Protein AF-0000000066530234 (afdb_homodimer)

Solvent-accessible surface area (backbone atoms only — not comparable to full-atom values): 18491 Å² total; per-residue (Å²): 110,78,57,59,66,41,40,64,41,76,26,71,65,54,16,73,70,32,59,62,36,21,45,61,52,32,21,22,31,35,42,22,27,81,58,86,88,75,54,76,63,53,63,48,36,53,39,49,12,53,40,17,66,69,70,31,30,34,36,37,24,21,60,91,72,74,77,55,69,66,59,41,48,74,53,50,32,37,66,92,25,53,34,60,37,42,32,57,61,71,37,21,48,51,51,42,30,49,48,23,40,61,56,71,29,50,30,36,39,32,44,46,81,79,68,50,67,67,57,45,42,49,39,29,52,17,4,45,71,12,56,6,36,29,36,40,42,38,56,41,81,54,70,82,50,86,70,78,46,43,28,32,34,35,49,42,74,87,69,46,28,38,34,35,70,40,35,58,68,39,84,43,59,85,43,75,38,58,39,80,49,57,103,110,78,57,60,66,42,40,63,41,76,27,71,65,56,16,72,70,31,55,63,35,22,43,60,52,33,21,22,32,35,42,22,27,82,59,87,88,76,53,75,63,52,63,46,35,51,39,48,12,54,40,17,67,69,70,31,31,33,38,38,26,20,60,92,74,74,77,54,70,67,61,39,48,76,52,50,32,37,66,92,25,53,34,60,38,42,31,56,52,70,40,20,45,51,50,43,30,49,48,24,40,63,55,70,29,51,29,36,37,31,45,48,59,86,67,49,68,66,56,45,42,49,40,30,52,17,5,44,70,12,56,5,36,29,35,39,43,40,54,42,81,53,69,82,50,87,69,76,46,42,27,32,35,37,50,40,73,88,70,46,26,39,33,34,69,40,35,58,69,38,83,43,60,85,43,75,38,56,39,80,51,56,105

pLDDT: mean 92.56, std 9.5, range [39.5, 98.94]

Radius of gyration: 22.97 Å; Cα contacts (8 Å, |Δi|>4): 844; chains: 2; bounding box: 40×71×46 Å

Nearest PDB structures (foldseek):
  2zr0-assembly1_A  TM=8.053E-01  e=6.587E-13  Mycolicibacterium smegmatis MC2 155
  2zre-assembly1_A  TM=8.170E-01  e=1.409E-12  Mycolicibacterium smegmatis MC2 155
  2zrf-assembly1_A  TM=8.101E-01  e=1.501E-12  Mycolicibacterium smegmatis MC2 155
  2zrd-assembly1_A  TM=8.092E-01  e=7.790E-12  Mycolicibacterium smegmatis MC2 155
  2zrm-assembly1_A  TM=7.901E-01  e=3.419E-12  Mycolicibacterium smegmatis MC2 155

Secondary structure (DSSP, 8-state):
-----EE--S-HHHHHHSGGGSEETTSEEEEEESSTTSSGGGGGHHHHHHHHHTT--EEEES-SSPPPHHHHHHTT--GGGEEEEB--HHHHHHHHHHHHHTS--SEEEE--SS--HHHHHHHHHHHHHHT-EEEEEEEGGGGGS----SEEEEEEETTEEEEEEEETTB---SEEEEGG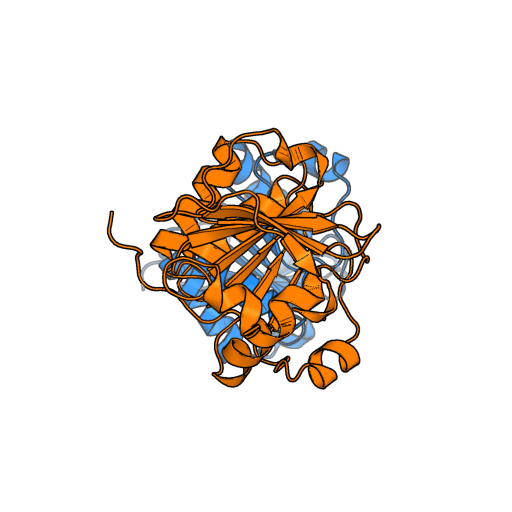GT-/-----EE--S-HHHHHHSGGGSEETTSEEEEEESSTTSSGGGGGHHHHHHHHHTT--EEEES-SSPPPHHHHHHTT--GGGEEEEB--HHHHHHHHHHHHHTS--SEEEE--TT--HHHHHHHHHHHHHHT-EEEEEEEGGGGGS----SEEEEEEETTEEEEEEEETTB---SEEEEGGGT-

InterPro domains:
  IPR017166 Uncharacterised conserved protein UCP037290 [PIRSF037290] (5-173)
  IPR027417 P-loop containing nucleoside triphosphate hydrolase [G3DSA:3.40.50.300] (25-138)
  IPR027417 P-loop containing nucleoside triphosphate hydrolase [SSF52540] (26-139)
  IPR047610 Translesion DNA synthesis-associated protein ImuA [NF033429] (5-169)
  IPR050356 Bacterial Cell Division Inhibitor SulA [PTHR35369] (4-177)

Organism: Pseudomonas aeruginosa (strain ATCC 15692 / DSM 22644 / CIP 104116 / JCM 14847 / LMG 12228 / 1C / PRS 101 / PAO1) (NCBI:txid208964)

Structure (mmCIF, N/CA/C/O backbone):
data_AF-0000000066530234-model_v1
#
loop_
_entity.id
_entity.type
_entity.pdbx_description
1 polymer 'Translesion DNA synthesis-associated protein ImuA'
#
loop_
_atom_site.group_PDB
_atom_site.id
_atom_site.type_symbol
_atom_site.label_atom_id
_atom_site.label_alt_id
_atom_site.label_comp_id
_atom_site.label_asym_id
_atom_site.label_entity_id
_atom_site.label_seq_id
_atom_site.pdbx_PDB_ins_code
_atom_site.Cartn_x
_atom_site.Cartn_y
_atom_site.Cartn_z
_atom_site.occupancy
_atom_site.B_iso_or_equiv
_atom_site.auth_seq_id
_atom_site.auth_comp_id
_atom_site.auth_asym_id
_atom_site.auth_atom_id
_atom_site.pdbx_PDB_model_num
ATOM 1 N N . MET A 1 1 ? -22.016 22.688 13.328 1 39.53 1 MET A N 1
ATOM 2 C CA . MET A 1 1 ? -21.828 21.312 13.766 1 39.53 1 MET A CA 1
ATOM 3 C C . MET A 1 1 ? -20.672 21.203 14.75 1 39.53 1 MET A C 1
ATOM 5 O O . MET A 1 1 ? -19.672 21.906 14.617 1 39.53 1 MET A O 1
ATOM 9 N N . PRO A 1 2 ? -20.984 20.781 15.906 1 49.69 2 PRO A N 1
ATOM 10 C CA . PRO A 1 2 ? -19.984 20.781 16.969 1 49.69 2 PRO A CA 1
ATOM 11 C C . PRO A 1 2 ? -18.625 20.281 16.516 1 49.69 2 PRO A C 1
ATOM 13 O O . PRO A 1 2 ? -18.547 19.484 15.57 1 49.69 2 PRO A O 1
ATOM 16 N N . ALA A 1 3 ? -17.625 21.109 16.812 1 60.53 3 ALA A N 1
ATOM 17 C CA . ALA A 1 3 ? -16.266 20.688 16.453 1 60.53 3 ALA A CA 1
ATOM 18 C C . ALA A 1 3 ? -16.031 19.219 16.812 1 60.53 3 ALA A C 1
ATOM 20 O O . ALA A 1 3 ? -16.391 18.781 17.906 1 60.53 3 ALA A O 1
ATOM 21 N N . GLY A 1 4 ? -16.078 18.328 15.938 1 68.94 4 GLY A N 1
ATOM 22 C CA . GLY A 1 4 ? -15.797 16.938 16.219 1 68.94 4 GLY A CA 1
ATOM 23 C C . GLY A 1 4 ? -14.516 16.734 17.016 1 68.94 4 GLY A C 1
ATOM 24 O O . GLY A 1 4 ? -13.867 17.703 17.422 1 68.94 4 GLY A O 1
ATOM 25 N N . ALA A 1 5 ? -14.234 15.602 17.547 1 88.25 5 ALA A N 1
ATOM 26 C CA . ALA A 1 5 ? -13.047 15.234 18.312 1 88.25 5 ALA A CA 1
ATOM 27 C C . ALA A 1 5 ? -11.773 15.562 17.547 1 88.25 5 ALA A C 1
ATOM 29 O O . ALA A 1 5 ? -11.75 15.531 16.312 1 88.25 5 ALA A O 1
ATOM 30 N N . SER A 1 6 ? -10.828 16.234 18.281 1 94.69 6 SER A N 1
ATOM 31 C CA . SER A 1 6 ? -9.555 16.625 17.688 1 94.69 6 SER A CA 1
ATOM 32 C C . SER A 1 6 ? -8.383 16.047 18.469 1 94.69 6 SER A C 1
ATOM 34 O O . SER A 1 6 ? -8.531 15.672 19.641 1 94.69 6 SER A O 1
ATOM 36 N N . LEU A 1 7 ? -7.258 15.883 17.828 1 96.56 7 LEU A N 1
ATOM 37 C CA . LEU A 1 7 ? -5.996 15.484 18.438 1 96.56 7 LEU A CA 1
ATOM 38 C C . LEU A 1 7 ? -4.98 16.625 18.375 1 96.56 7 LEU A C 1
ATOM 40 O O . LEU A 1 7 ? -4.844 17.297 17.359 1 96.56 7 LEU A O 1
ATOM 44 N N . PRO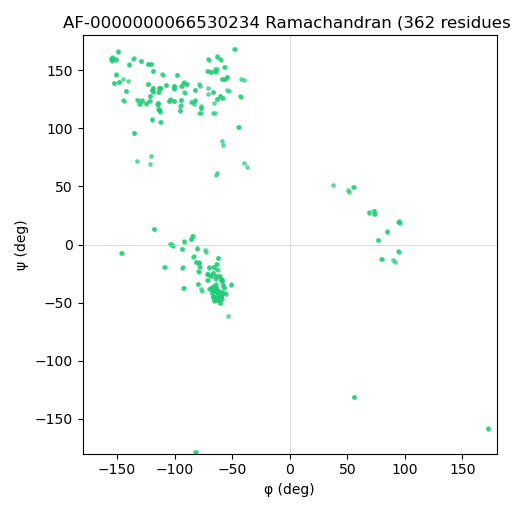 A 1 8 ? -4.328 16.859 19.453 1 97.12 8 PRO A N 1
ATOM 45 C CA . PRO A 1 8 ? -3.355 17.953 19.438 1 97.12 8 PRO A CA 1
ATOM 46 C C . PRO A 1 8 ? -2.322 17.828 18.328 1 97.12 8 PRO A C 1
ATOM 48 O O . PRO A 1 8 ? -1.873 16.719 18.031 1 97.12 8 PRO A O 1
ATOM 51 N N . THR A 1 9 ? -1.9 18.938 17.75 1 97.06 9 THR A N 1
ATOM 52 C CA . THR A 1 9 ? -0.902 18.953 16.688 1 97.06 9 THR A CA 1
ATOM 53 C C . THR A 1 9 ? 0.503 18.812 17.266 1 97.06 9 THR A C 1
ATOM 55 O O . THR A 1 9 ? 1.424 18.375 16.578 1 97.06 9 THR A O 1
ATOM 58 N N . GLY A 1 10 ? 0.691 19.172 18.562 1 97.31 10 GLY A N 1
ATOM 59 C CA . GLY A 1 10 ? 2.006 19.281 19.172 1 97.31 10 GLY A CA 1
ATOM 60 C C . GLY A 1 10 ? 2.578 20.688 19.125 1 97.31 10 GLY A C 1
ATOM 61 O O . GLY A 1 10 ? 3.656 20.938 19.672 1 97.31 10 GLY A O 1
ATOM 62 N N . HIS A 1 11 ? 1.909 21.609 18.453 1 96.62 11 HIS A N 1
ATOM 63 C CA . HIS A 1 11 ? 2.248 23.031 18.391 1 96.62 11 HIS A CA 1
ATOM 64 C C . HIS A 1 11 ? 1.194 23.875 19.094 1 96.62 11 HIS A C 1
ATOM 66 O O . HIS A 1 11 ? 0.115 24.109 18.547 1 96.62 11 HIS A O 1
ATOM 72 N N . ALA A 1 12 ? 1.557 24.375 20.297 1 95.31 12 ALA A N 1
ATOM 73 C CA . ALA A 1 12 ? 0.6 25.031 21.188 1 95.31 12 ALA A CA 1
ATOM 74 C C . ALA A 1 12 ? -0.099 26.188 20.484 1 95.31 12 ALA A C 1
ATOM 76 O O . ALA A 1 12 ? -1.313 26.359 20.609 1 95.31 12 ALA A O 1
ATOM 77 N N . ARG A 1 13 ? 0.615 27 19.734 1 93.94 13 ARG A N 1
ATOM 78 C CA . ARG A 1 13 ? 0.04 28.172 19.078 1 93.94 13 ARG A CA 1
ATOM 79 C C . ARG A 1 13 ? -0.917 27.766 17.969 1 93.94 13 ARG A C 1
ATOM 81 O O . ARG A 1 13 ? -1.954 28.391 17.766 1 93.94 13 ARG A O 1
ATOM 88 N N . LEU A 1 14 ? -0.57 26.719 17.234 1 93.19 14 LEU A N 1
ATOM 89 C CA . LEU A 1 14 ? -1.469 26.219 16.203 1 93.19 14 LEU A CA 1
ATOM 90 C C . LEU A 1 14 ? -2.732 25.641 16.812 1 93.19 14 LEU A C 1
ATOM 92 O O . LEU A 1 14 ? -3.842 25.922 16.359 1 93.19 14 LEU A O 1
ATOM 96 N N . ASP A 1 15 ? -2.574 24.844 17.875 1 94.06 15 ASP A N 1
ATOM 97 C CA . ASP A 1 15 ? -3.707 24.234 18.547 1 94.06 15 ASP A CA 1
ATOM 98 C C . ASP A 1 15 ? -4.699 25.281 19.031 1 94.06 15 ASP A C 1
ATOM 100 O O . ASP A 1 15 ? -5.914 25.078 18.953 1 94.06 15 ASP A O 1
ATOM 104 N N . ALA A 1 16 ? -4.156 26.375 19.469 1 91.44 16 ALA A N 1
ATOM 105 C CA . ALA A 1 16 ? -4.996 27.438 20.031 1 91.44 16 ALA A CA 1
ATOM 106 C C . ALA A 1 16 ? -5.887 28.047 18.953 1 91.44 16 ALA A C 1
ATOM 108 O O . ALA A 1 16 ? -6.957 28.578 19.25 1 91.44 16 ALA A O 1
ATOM 109 N N . LEU A 1 17 ? -5.496 27.953 17.688 1 89.44 17 LEU A N 1
ATOM 110 C CA . LEU A 1 17 ? -6.223 28.594 16.594 1 89.44 17 LEU A CA 1
ATOM 111 C C . LEU A 1 17 ? -7.234 27.641 15.969 1 89.44 17 LEU A C 1
ATOM 113 O O . LEU A 1 17 ? -8.141 28.062 15.25 1 89.44 17 LEU A O 1
ATOM 117 N N . LEU A 1 18 ? -7.066 26.359 16.156 1 90.81 18 LEU A N 1
ATOM 118 C CA . LEU A 1 18 ? -7.914 25.359 15.523 1 90.81 18 LEU A CA 1
ATOM 119 C C . LEU A 1 18 ? -9.133 25.047 16.391 1 90.81 18 LEU A C 1
ATOM 121 O O . LEU A 1 18 ? -9.008 24.844 17.594 1 90.81 18 LEU A O 1
ATOM 125 N N . PRO A 1 19 ? -10.242 24.938 15.641 1 85.69 19 PRO A N 1
ATOM 126 C CA . PRO A 1 19 ? -11.414 24.516 16.406 1 85.69 19 PRO A CA 1
ATOM 127 C C . PRO A 1 19 ? -11.234 23.141 17.062 1 85.69 19 PRO A C 1
ATOM 129 O O . PRO A 1 19 ? -10.695 22.234 16.438 1 85.69 19 PRO A O 1
ATOM 132 N N . GLY A 1 20 ? -11.414 22.922 18.219 1 87.31 20 GLY A N 1
ATOM 133 C CA . GLY A 1 20 ? -11.281 21.656 18.938 1 87.31 20 GLY A CA 1
ATOM 134 C C . GLY A 1 20 ? -9.891 21.453 19.516 1 87.31 20 GLY A C 1
ATOM 135 O O . GLY A 1 20 ? -9.648 20.469 20.203 1 87.31 20 GLY A O 1
ATOM 136 N N . GLY A 1 21 ? -8.883 22.328 19 1 91.56 21 GLY A N 1
ATOM 137 C CA . GLY A 1 21 ? -7.578 22.328 19.641 1 91.56 21 GLY A CA 1
ATOM 138 C C . GLY A 1 21 ? -6.578 21.422 18.953 1 91.56 21 GLY A C 1
ATOM 139 O O . GLY A 1 21 ? -5.59 21.016 19.578 1 91.56 21 GLY A O 1
ATOM 140 N N . GLY A 1 22 ? -6.82 21.031 17.688 1 95.06 22 GLY A N 1
ATOM 141 C CA . GLY A 1 22 ? -5.859 20.172 17.031 1 95.06 22 GLY A CA 1
ATOM 142 C C . GLY A 1 22 ? -6.336 19.656 15.68 1 95.06 22 GLY A C 1
ATOM 143 O O . GLY A 1 22 ? -7.148 20.312 15.023 1 95.06 22 GLY A O 1
ATOM 144 N N . TRP A 1 23 ? -5.707 18.547 15.289 1 96.88 23 TRP A N 1
ATOM 145 C CA . TRP A 1 23 ? -6.117 17.922 14.031 1 96.88 23 TRP A CA 1
ATOM 146 C C . TRP A 1 23 ? -7.535 17.359 14.141 1 96.88 23 TRP A C 1
ATOM 148 O O . TRP A 1 23 ? -7.863 16.656 15.102 1 96.88 23 TRP A O 1
ATOM 158 N N . PRO A 1 24 ? -8.422 17.672 13.133 1 96.44 24 PRO A N 1
ATOM 159 C CA . PRO A 1 24 ? -9.711 16.984 13.141 1 96.44 24 PRO A CA 1
ATOM 160 C C . PRO A 1 24 ? -9.562 15.461 13.078 1 96.44 24 PRO A C 1
ATOM 162 O O . PRO A 1 24 ? -8.883 14.938 12.188 1 96.44 24 PRO A O 1
ATOM 165 N N . GLU A 1 25 ? -10.125 14.727 13.969 1 96.62 25 GLU A N 1
ATOM 166 C CA . GLU A 1 25 ? -9.984 13.273 14.008 1 96.62 25 GLU A CA 1
ATOM 167 C C . GLU A 1 25 ? -10.75 12.617 12.867 1 96.62 25 GLU A C 1
ATOM 169 O O . GLU A 1 25 ? -11.797 13.109 12.445 1 96.62 25 GLU A O 1
ATOM 174 N N . HIS A 1 26 ? -10.211 11.492 12.43 1 97.56 26 HIS A N 1
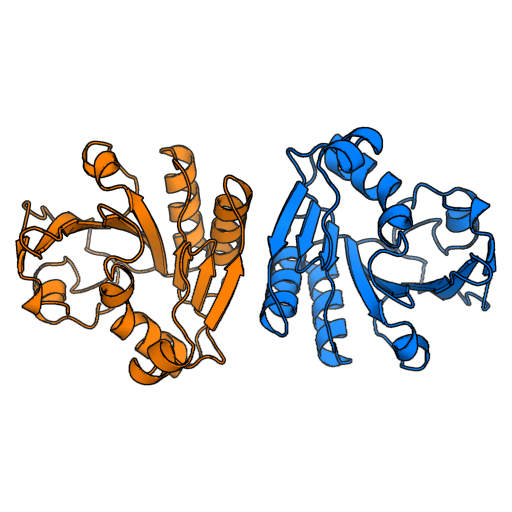ATOM 175 C CA . HIS A 1 26 ? -10.844 10.656 11.414 1 97.56 26 HIS A CA 1
ATOM 176 C C . HIS A 1 26 ? -11.227 11.484 10.188 1 97.56 26 HIS A C 1
ATOM 178 O O . HIS A 1 26 ? -12.359 11.391 9.703 1 97.56 26 HIS A O 1
ATOM 184 N N . ALA A 1 27 ? -10.297 12.312 9.766 1 97.81 27 ALA A N 1
ATOM 185 C CA . ALA A 1 27 ? -10.562 13.242 8.672 1 97.81 27 ALA A CA 1
ATOM 186 C C . ALA A 1 27 ? -9.289 13.516 7.863 1 97.81 27 ALA A C 1
ATOM 188 O O . ALA A 1 27 ? -8.188 13.203 8.312 1 97.81 27 ALA A O 1
ATOM 189 N N . LEU A 1 28 ? -9.539 14.094 6.727 1 98.06 28 LEU A N 1
ATOM 190 C CA . LEU A 1 28 ? -8.438 14.523 5.875 1 98.06 28 LEU A CA 1
ATOM 191 C C . LEU A 1 28 ? -8.039 15.969 6.18 1 98.06 28 LEU A C 1
ATOM 193 O O . LEU A 1 28 ? -8.906 16.844 6.309 1 98.06 28 LEU A O 1
ATOM 197 N N . SER A 1 29 ? -6.809 16.234 6.367 1 97.69 29 SER A N 1
ATOM 198 C CA . SER A 1 29 ? -6.211 17.562 6.398 1 97.69 29 SER A CA 1
ATOM 199 C C . SER A 1 29 ? -5.258 17.766 5.223 1 97.69 29 SER A C 1
ATOM 201 O O . SER A 1 29 ? -4.445 16.906 4.918 1 97.69 29 SER A O 1
ATOM 203 N N . GLU A 1 30 ? -5.363 18.891 4.602 1 97.06 30 GLU A N 1
ATOM 204 C CA . GLU A 1 30 ? -4.477 19.234 3.496 1 97.06 30 GLU A CA 1
ATOM 205 C C . GLU A 1 30 ? -3.365 20.172 3.953 1 97.06 30 GLU A C 1
ATOM 207 O O . GLU A 1 30 ? -3.617 21.125 4.691 1 97.06 30 GLU A O 1
ATOM 212 N N . ILE A 1 31 ? -2.217 19.875 3.521 1 96.81 31 ILE A N 1
ATOM 213 C CA . ILE A 1 31 ? -1.065 20.734 3.75 1 96.81 31 ILE A CA 1
ATOM 214 C C . ILE A 1 31 ? -0.485 21.188 2.41 1 96.81 31 ILE A C 1
ATOM 216 O O . ILE A 1 31 ? 0.121 20.391 1.69 1 96.81 31 ILE A O 1
ATOM 220 N N . LEU A 1 32 ? -0.689 22.422 2.102 1 96.31 32 LEU A N 1
ATOM 221 C CA . LEU A 1 32 ? -0.243 22.984 0.833 1 96.31 32 LEU A CA 1
ATOM 222 C C . LEU A 1 32 ? 1.128 23.641 0.981 1 96.31 32 LEU A C 1
ATOM 224 O O . LEU A 1 32 ? 1.396 24.312 1.979 1 96.31 32 LEU A O 1
ATOM 228 N N . HIS A 1 33 ? 2.016 23.391 0.01 1 95.19 33 HIS A N 1
ATOM 229 C CA . HIS A 1 33 ? 3.367 23.922 0.087 1 95.19 33 HIS A CA 1
ATOM 230 C C . HIS A 1 33 ? 3.947 24.156 -1.304 1 95.19 33 HIS A C 1
ATOM 232 O O . HIS A 1 33 ? 3.469 23.578 -2.285 1 95.19 33 HIS A O 1
ATOM 238 N N . ALA A 1 34 ? 4.91 24.984 -1.397 1 92.38 34 ALA A N 1
ATOM 239 C CA . ALA A 1 34 ? 5.379 25.5 -2.682 1 92.38 34 ALA A CA 1
ATOM 240 C C . ALA A 1 34 ? 6.223 24.453 -3.414 1 92.38 34 ALA A C 1
ATOM 242 O O . ALA A 1 34 ? 6.199 24.391 -4.645 1 92.38 34 ALA A O 1
ATOM 243 N N . ARG A 1 35 ? 7.043 23.734 -2.699 1 91.44 35 ARG A N 1
ATOM 244 C CA . ARG A 1 35 ? 7.902 22.719 -3.307 1 91.44 35 ARG A CA 1
ATOM 245 C C . ARG A 1 35 ? 8.258 21.641 -2.303 1 91.44 35 ARG A C 1
ATOM 247 O O . ARG A 1 35 ? 8.203 21.859 -1.091 1 91.44 35 ARG A O 1
ATOM 254 N N . ASP A 1 36 ? 8.625 20.5 -2.832 1 90.19 36 ASP A N 1
ATOM 255 C CA . ASP A 1 36 ? 9.047 19.406 -1.974 1 90.19 36 ASP A CA 1
ATOM 256 C C . ASP A 1 36 ? 10.375 19.719 -1.295 1 90.19 36 ASP A C 1
ATOM 258 O O . ASP A 1 36 ? 11.234 20.375 -1.877 1 90.19 36 ASP A O 1
ATOM 262 N N . GLY A 1 37 ? 10.539 19.188 -0.1 1 87.69 37 GLY A N 1
ATOM 263 C CA . GLY A 1 37 ? 11.828 19.281 0.572 1 87.69 37 GLY A CA 1
ATOM 264 C C . GLY A 1 37 ? 12.008 20.594 1.319 1 87.69 37 GLY A C 1
ATOM 265 O O . GLY A 1 37 ? 13.125 20.922 1.735 1 87.69 37 GLY A O 1
ATOM 266 N N . VAL A 1 38 ? 10.984 21.391 1.497 1 85.94 38 VAL A N 1
ATOM 267 C CA . VAL A 1 38 ? 11.078 22.672 2.188 1 85.94 38 VAL A CA 1
ATOM 268 C C . VAL A 1 38 ? 10.922 22.469 3.691 1 85.94 38 VAL A C 1
ATOM 270 O O . VAL A 1 38 ? 10.898 23.438 4.461 1 85.94 38 VAL A O 1
ATOM 273 N N . GLY A 1 39 ? 10.828 21.234 4.102 1 86.81 39 GLY A N 1
ATOM 274 C CA . GLY A 1 39 ? 10.602 20.953 5.512 1 86.81 39 GLY A CA 1
ATOM 275 C C . GLY A 1 39 ? 9.141 20.75 5.852 1 86.81 39 GLY A C 1
ATOM 276 O O . GLY A 1 39 ? 8.742 20.875 7.012 1 86.81 39 GLY A O 1
ATOM 277 N N . GLU A 1 40 ? 8.352 20.453 4.855 1 90.75 40 GLU A N 1
ATOM 278 C CA . GLU A 1 40 ? 6.906 20.375 5.016 1 90.75 40 GLU A CA 1
ATOM 279 C C . GLU A 1 40 ? 6.508 19.281 5.996 1 90.75 40 GLU A C 1
ATOM 281 O O . GLU A 1 40 ? 5.449 19.344 6.621 1 90.75 40 GLU A O 1
ATOM 286 N N . LEU A 1 41 ? 7.398 18.297 6.199 1 94.62 41 LEU A N 1
ATOM 287 C CA . LEU A 1 41 ? 7.094 17.188 7.105 1 94.62 41 LEU A CA 1
ATOM 288 C C . LEU A 1 41 ? 7.27 17.625 8.562 1 94.62 41 LEU A C 1
ATOM 290 O O . LEU A 1 41 ? 6.754 16.969 9.469 1 94.62 41 LEU A O 1
ATOM 294 N N . GLN A 1 42 ? 8.008 18.703 8.781 1 93.44 42 GLN A N 1
ATOM 295 C CA . GLN A 1 42 ? 8.336 19.156 10.133 1 93.44 42 GLN A CA 1
ATOM 296 C C . GLN A 1 42 ? 7.07 19.422 10.938 1 93.44 42 GLN A C 1
ATOM 298 O O . GLN A 1 42 ? 7.016 19.109 12.133 1 93.44 42 GLN A O 1
ATOM 303 N N . LEU A 1 43 ? 6.086 19.922 10.227 1 95.19 43 LEU A N 1
ATOM 304 C CA . LEU A 1 43 ? 4.832 20.297 10.875 1 95.19 43 LEU A CA 1
ATOM 305 C C . LEU A 1 43 ? 4.211 19.078 11.57 1 95.19 43 LEU A C 1
ATOM 307 O O . LEU A 1 43 ? 3.586 19.234 12.625 1 95.19 43 LEU A O 1
ATOM 311 N N . LEU A 1 44 ? 4.434 17.875 11.055 1 97.62 44 LEU A N 1
ATOM 312 C CA . LEU A 1 44 ? 3.721 16.703 11.547 1 97.62 44 LEU A CA 1
ATOM 313 C C . LEU A 1 44 ? 4.605 15.883 12.477 1 97.62 44 LEU A C 1
ATOM 315 O O . LEU A 1 44 ? 4.145 14.906 13.078 1 97.62 44 LEU A O 1
ATOM 319 N N . MET A 1 45 ? 5.832 16.281 12.711 1 97.44 45 MET A N 1
ATOM 320 C CA . MET A 1 45 ? 6.789 15.445 13.438 1 97.44 45 MET A CA 1
ATOM 321 C C . MET A 1 45 ? 6.305 15.172 14.852 1 97.44 45 MET A C 1
ATOM 323 O O . MET A 1 45 ? 6.344 14.031 15.32 1 97.44 45 MET A O 1
ATOM 327 N N . PRO A 1 46 ? 5.742 16.172 15.586 1 98.12 46 PRO A N 1
ATOM 328 C CA . PRO A 1 46 ? 5.254 15.859 16.938 1 98.12 46 PRO A CA 1
ATOM 329 C C . PRO A 1 46 ? 4.113 14.844 16.922 1 98.12 46 PRO A C 1
ATOM 331 O O . PRO A 1 46 ? 4.039 13.984 17.812 1 98.12 46 PRO A O 1
ATOM 334 N N . THR A 1 47 ? 3.24 14.984 15.945 1 98.56 47 THR A N 1
ATOM 335 C CA . THR A 1 47 ? 2.121 14.055 15.805 1 98.56 47 THR A CA 1
ATOM 336 C C . THR A 1 47 ? 2.621 12.648 15.492 1 98.56 47 THR A C 1
ATOM 338 O O . THR A 1 47 ? 2.197 11.68 16.125 1 98.56 47 THR A O 1
ATOM 341 N N . LEU A 1 48 ? 3.574 12.523 14.562 1 98.56 48 LEU A N 1
ATOM 342 C CA . LEU A 1 48 ? 4.109 11.219 14.172 1 98.56 48 LEU A CA 1
ATOM 343 C C . LEU A 1 48 ? 4.844 10.562 15.344 1 98.56 48 LEU A C 1
ATOM 345 O O . LEU A 1 48 ? 4.715 9.359 15.562 1 98.56 48 LEU A O 1
ATOM 349 N N . ALA A 1 49 ? 5.559 11.391 16.047 1 98.75 49 ALA A N 1
ATOM 350 C CA . ALA A 1 49 ? 6.258 10.891 17.234 1 98.75 49 ALA A CA 1
ATOM 351 C C . ALA A 1 49 ? 5.273 10.32 18.25 1 98.75 49 ALA A C 1
ATOM 353 O O . ALA A 1 49 ? 5.438 9.188 18.703 1 98.75 49 ALA A O 1
ATOM 354 N N . ARG A 1 50 ? 4.297 11.102 18.531 1 98.62 50 ARG A N 1
ATOM 355 C CA . ARG A 1 50 ? 3.314 10.688 19.531 1 98.62 50 ARG A CA 1
ATOM 356 C C . ARG A 1 50 ? 2.627 9.391 19.109 1 98.62 50 ARG A C 1
ATOM 358 O O . ARG A 1 50 ? 2.516 8.453 19.906 1 98.62 50 ARG A O 1
ATOM 365 N N . LEU A 1 51 ? 2.193 9.281 17.891 1 98.75 51 LEU A N 1
ATOM 366 C CA . LEU A 1 51 ? 1.462 8.117 17.406 1 98.75 51 LEU A CA 1
ATOM 367 C C . LEU A 1 51 ? 2.352 6.883 17.406 1 98.75 51 LEU A C 1
ATOM 369 O O . LEU A 1 51 ? 1.953 5.824 17.891 1 98.75 51 LEU A O 1
ATOM 373 N N . THR A 1 52 ? 3.551 7.02 16.859 1 98.75 52 THR A N 1
ATOM 374 C CA . THR A 1 52 ? 4.418 5.852 16.734 1 98.75 52 THR A CA 1
ATOM 375 C C . THR A 1 52 ? 4.934 5.414 18.109 1 98.75 52 THR A C 1
ATOM 377 O O . THR A 1 52 ? 5.109 4.219 18.359 1 98.75 52 THR A O 1
ATOM 380 N N . GLN A 1 53 ? 5.113 6.34 19.062 1 98.56 53 GLN A N 1
ATOM 381 C CA . GLN A 1 53 ? 5.504 5.992 20.422 1 98.56 53 GLN A CA 1
ATOM 382 C C . GLN A 1 53 ? 4.387 5.246 21.156 1 98.56 53 GLN A C 1
ATOM 384 O O . GLN A 1 53 ? 4.648 4.445 22.047 1 98.56 53 GLN A O 1
ATOM 389 N N . ALA A 1 54 ? 3.219 5.508 20.75 1 98.62 54 ALA A N 1
ATOM 390 C CA . ALA A 1 54 ? 2.066 4.777 21.281 1 98.62 54 ALA A CA 1
ATOM 391 C C . ALA A 1 54 ? 1.861 3.469 20.531 1 98.62 54 ALA A C 1
ATOM 393 O O . ALA A 1 54 ? 0.82 2.822 20.656 1 98.62 54 ALA A O 1
ATOM 394 N N . GLN A 1 55 ? 2.768 3.08 19.641 1 98.5 55 GLN A N 1
ATOM 395 C CA . GLN A 1 55 ? 2.822 1.833 18.891 1 98.5 55 GLN A CA 1
ATOM 396 C C . GLN A 1 55 ? 1.697 1.762 17.859 1 98.5 55 GLN A C 1
ATOM 398 O O . GLN A 1 55 ? 1.155 0.686 17.594 1 98.5 55 GLN A O 1
ATOM 403 N N . ARG A 1 56 ? 1.289 2.943 17.438 1 98.56 56 ARG A N 1
ATOM 404 C CA . ARG A 1 56 ? 0.299 3.01 16.375 1 98.56 56 ARG A CA 1
ATOM 405 C C . ARG A 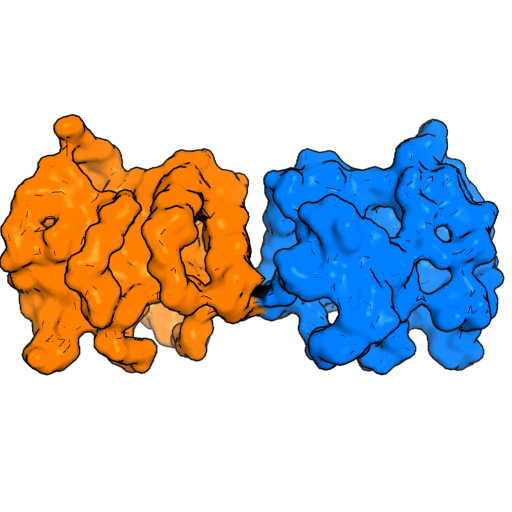1 56 ? 0.969 3.242 15.016 1 98.56 56 ARG A C 1
ATOM 407 O O . ARG A 1 56 ? 1.945 3.988 14.922 1 98.56 56 ARG A O 1
ATOM 414 N N . ARG A 1 57 ? 0.428 2.693 14 1 98.56 57 ARG A N 1
ATOM 415 C CA . ARG A 1 57 ? 1.071 2.645 12.695 1 98.56 57 ARG A CA 1
ATOM 416 C C . ARG A 1 57 ? 0.851 3.943 11.93 1 98.56 57 ARG A C 1
ATOM 418 O O . ARG A 1 57 ? -0.274 4.441 11.852 1 98.56 57 ARG A O 1
ATOM 425 N N . VAL A 1 58 ? 1.933 4.441 11.375 1 98.88 58 VAL A N 1
ATOM 426 C CA . VAL A 1 58 ? 1.919 5.598 10.477 1 98.88 58 VAL A CA 1
ATOM 427 C C . VAL A 1 58 ? 2.459 5.199 9.109 1 98.88 58 VAL A C 1
ATOM 429 O O . VAL A 1 58 ? 3.504 4.551 9.008 1 98.88 58 VAL A O 1
ATOM 432 N N . VAL A 1 59 ? 1.734 5.602 8.086 1 98.88 59 VAL A N 1
ATOM 433 C CA . VAL A 1 59 ? 2.125 5.199 6.738 1 98.88 59 VAL A CA 1
ATOM 434 C C . VAL A 1 59 ? 2.371 6.438 5.879 1 98.88 59 VAL A C 1
ATOM 436 O O . VAL A 1 59 ? 1.553 7.359 5.859 1 98.88 59 VAL A O 1
ATOM 439 N N . LEU A 1 60 ? 3.504 6.516 5.242 1 98.69 60 LEU A N 1
ATOM 440 C CA . LEU A 1 60 ? 3.768 7.5 4.195 1 98.69 60 LEU A CA 1
ATOM 441 C C . LEU A 1 60 ? 3.627 6.871 2.812 1 98.69 60 LEU A C 1
ATOM 443 O O . LEU A 1 60 ? 4.301 5.887 2.5 1 98.69 60 LEU A O 1
ATOM 447 N N . VAL A 1 61 ? 2.76 7.449 1.995 1 98.25 61 VAL A N 1
ATOM 448 C CA . VAL A 1 61 ? 2.516 6.922 0.657 1 98.25 61 VAL A CA 1
ATOM 449 C C . VAL A 1 61 ? 2.998 7.922 -0.39 1 98.25 61 VAL A C 1
ATOM 451 O O . VAL A 1 61 ? 2.494 9.047 -0.464 1 98.25 61 VAL A O 1
ATOM 454 N N . GLY A 1 62 ? 3.984 7.52 -1.176 1 96.88 62 GLY A N 1
ATOM 455 C CA . GLY A 1 62 ? 4.43 8.305 -2.316 1 96.88 62 GLY A CA 1
ATOM 456 C C . GLY A 1 62 ? 5.207 9.547 -1.92 1 96.88 62 GLY A C 1
ATOM 457 O O . GLY A 1 62 ? 5.129 10.578 -2.594 1 96.88 62 GLY A O 1
ATOM 458 N N . ALA A 1 63 ? 5.867 9.477 -0.803 1 96.06 63 ALA A N 1
ATOM 459 C CA . ALA A 1 63 ? 6.668 10.617 -0.38 1 96.06 63 ALA A CA 1
ATOM 460 C C . ALA A 1 63 ? 7.797 10.891 -1.368 1 96.06 63 ALA A C 1
ATOM 462 O O . ALA A 1 63 ? 8.586 10 -1.683 1 96.06 63 ALA A O 1
ATOM 463 N N . PRO A 1 64 ? 7.875 12.125 -1.874 1 94.31 64 PRO A N 1
ATOM 464 C CA . PRO A 1 64 ? 8.945 12.43 -2.83 1 94.31 64 PRO A CA 1
ATOM 465 C C . PRO A 1 64 ? 10.336 12.312 -2.217 1 94.31 64 PRO A C 1
ATOM 467 O O . PRO A 1 64 ? 11.289 11.922 -2.902 1 94.31 64 PRO A O 1
ATOM 470 N N . TYR A 1 65 ? 10.469 12.695 -0.967 1 92.12 65 TYR A N 1
ATOM 471 C CA . TYR A 1 65 ? 11.703 12.594 -0.19 1 92.12 65 TYR A CA 1
ATOM 472 C C . TYR A 1 65 ? 11.43 11.992 1.183 1 92.12 65 TYR A C 1
ATOM 474 O O . TYR A 1 65 ? 10.516 12.422 1.889 1 92.12 65 TYR A O 1
ATOM 482 N N . VAL A 1 66 ? 12.117 10.977 1.416 1 90 66 VAL A N 1
ATOM 483 C CA . VAL A 1 66 ? 12.008 10.344 2.725 1 90 66 VAL A CA 1
ATOM 484 C C . VAL A 1 66 ? 13.219 10.703 3.578 1 90 66 VAL A C 1
ATOM 486 O O . VAL A 1 66 ? 14.359 10.5 3.158 1 90 66 VAL A O 1
ATOM 489 N N . PRO A 1 67 ? 12.977 11.25 4.727 1 90.06 67 PRO A N 1
ATOM 490 C CA . PRO A 1 67 ? 14.109 11.562 5.602 1 90.06 67 PRO A CA 1
ATOM 491 C C . PRO A 1 67 ? 14.977 10.344 5.906 1 90.06 67 PRO A C 1
ATOM 493 O O . PRO A 1 67 ? 14.484 9.219 5.895 1 90.06 67 PRO A O 1
ATOM 496 N N . TYR A 1 68 ? 16.234 10.641 6.184 1 92.12 68 TYR A N 1
ATOM 497 C CA . TYR A 1 68 ? 17.094 9.578 6.707 1 92.12 68 TYR A CA 1
ATOM 498 C C . TYR A 1 68 ? 16.609 9.102 8.07 1 92.12 68 TYR A C 1
ATOM 500 O O . TYR A 1 68 ? 16.031 9.883 8.836 1 92.12 68 TYR A O 1
ATOM 508 N N . PRO A 1 69 ? 16.875 7.832 8.273 1 94.06 69 PRO A N 1
ATOM 509 C CA . PRO A 1 69 ? 16.375 7.262 9.531 1 94.06 69 PRO A CA 1
ATOM 510 C C . PRO A 1 69 ? 16.766 8.086 10.75 1 94.06 69 PRO A C 1
ATOM 512 O O . PRO A 1 69 ? 15.977 8.25 11.68 1 94.06 69 PRO A O 1
ATOM 515 N N . GLN A 1 70 ? 17.938 8.68 10.688 1 95.5 70 GLN A N 1
ATOM 516 C CA . GLN A 1 70 ? 18.422 9.453 11.82 1 95.5 70 GLN A CA 1
ATOM 517 C C . GLN A 1 70 ? 17.531 10.672 12.078 1 95.5 70 GLN A C 1
ATOM 519 O O . GLN A 1 70 ? 17.375 11.086 13.227 1 95.5 70 GLN A O 1
ATOM 524 N N . ALA A 1 71 ? 17 11.266 11.023 1 94.94 71 ALA A N 1
ATOM 525 C CA . ALA A 1 71 ? 16.125 12.43 11.172 1 94.94 71 ALA A CA 1
ATOM 526 C C . ALA A 1 71 ? 14.82 12.055 11.859 1 94.94 71 ALA A C 1
ATOM 528 O O . ALA A 1 71 ? 14.312 12.812 12.688 1 94.94 71 ALA A O 1
ATOM 529 N N . TRP A 1 72 ? 14.305 10.852 11.594 1 97 72 TRP A N 1
ATOM 530 C CA . TRP A 1 72 ? 13.109 10.352 12.266 1 97 72 TRP A CA 1
ATOM 531 C C . TRP A 1 72 ? 13.375 10.109 13.75 1 97 72 TRP A C 1
ATOM 533 O O . TRP A 1 72 ? 12.594 10.523 14.602 1 97 72 TRP A O 1
ATOM 543 N N . LEU A 1 73 ? 14.5 9.477 13.984 1 97.38 73 LEU A N 1
ATOM 544 C CA . LEU A 1 73 ? 14.875 9.148 15.352 1 97.38 73 LEU A CA 1
ATOM 545 C C . LEU A 1 73 ? 15.07 10.406 16.188 1 97.38 73 LEU A C 1
ATOM 547 O O . LEU A 1 73 ? 14.625 10.477 17.328 1 97.38 73 LEU A O 1
ATOM 551 N N . ALA A 1 74 ? 15.672 11.406 15.586 1 97 74 ALA A N 1
ATOM 552 C CA . ALA A 1 74 ? 15.891 12.68 16.266 1 97 74 ALA A CA 1
ATOM 553 C C . ALA A 1 74 ? 14.57 13.344 16.609 1 97 74 ALA A C 1
ATOM 555 O O . ALA A 1 74 ? 14.477 14.07 17.609 1 97 74 ALA A O 1
ATOM 556 N N . ALA A 1 75 ? 13.547 13.047 15.828 1 96.94 75 ALA A N 1
ATOM 557 C CA . ALA A 1 75 ? 12.219 13.609 16.062 1 96.94 75 ALA A CA 1
ATOM 558 C C . ALA A 1 75 ? 11.391 12.688 16.953 1 96.94 75 ALA A C 1
ATOM 560 O O . ALA A 1 75 ? 10.195 12.922 17.156 1 96.94 75 ALA A O 1
ATOM 561 N N . ALA A 1 76 ? 11.992 11.578 17.422 1 98.25 76 ALA A N 1
ATOM 562 C CA . ALA A 1 76 ? 11.398 10.625 18.359 1 98.25 76 ALA A CA 1
ATOM 563 C C . ALA A 1 76 ? 10.328 9.789 17.672 1 98.25 76 ALA A C 1
ATOM 565 O O . ALA A 1 76 ? 9.367 9.344 18.312 1 98.25 76 ALA A O 1
ATOM 566 N N . VAL A 1 77 ? 10.484 9.648 16.406 1 98.56 77 VAL A N 1
ATOM 567 C CA . VAL A 1 77 ? 9.602 8.742 15.672 1 98.56 77 VAL A CA 1
ATOM 568 C C . VAL A 1 77 ? 10.102 7.305 15.812 1 98.56 77 VAL A C 1
ATOM 570 O O . VAL A 1 77 ? 11.281 7.027 15.586 1 98.56 77 VAL A O 1
ATOM 573 N N . ASP A 1 78 ? 9.25 6.434 16.297 1 98.44 78 ASP A N 1
ATOM 574 C CA . ASP A 1 78 ? 9.586 5.016 16.375 1 98.44 78 ASP A CA 1
ATOM 575 C C . ASP A 1 78 ? 9.477 4.34 15.016 1 98.44 78 ASP A C 1
ATOM 577 O O . ASP A 1 78 ? 8.367 4.109 14.516 1 98.44 78 ASP A O 1
ATOM 581 N N . LEU A 1 79 ? 10.555 3.916 14.477 1 97.62 79 LEU A N 1
ATOM 582 C CA . LEU A 1 79 ? 10.641 3.428 13.102 1 97.62 79 LEU A CA 1
ATOM 583 C C . LEU A 1 79 ? 9.93 2.084 12.961 1 97.62 79 LEU A C 1
ATOM 585 O O . LEU A 1 79 ? 9.578 1.679 11.852 1 97.62 79 LEU A O 1
ATOM 589 N N . ARG A 1 80 ? 9.734 1.406 14.047 1 97 80 ARG A N 1
ATOM 590 C CA . ARG A 1 80 ? 9.055 0.119 14.008 1 97 80 ARG A CA 1
ATOM 591 C C . ARG A 1 80 ? 7.594 0.287 13.586 1 97 80 ARG A C 1
ATOM 593 O O . ARG A 1 80 ? 6.949 -0.674 13.164 1 97 80 ARG A O 1
ATOM 600 N N . HIS A 1 81 ? 7.066 1.493 13.711 1 98.19 81 HIS A N 1
ATOM 601 C CA . HIS A 1 81 ? 5.652 1.731 13.445 1 98.19 81 HIS A CA 1
ATOM 602 C C . HIS A 1 81 ? 5.469 2.713 12.289 1 98.19 81 HIS A C 1
ATOM 604 O O . HIS A 1 81 ? 4.383 3.268 12.102 1 98.19 81 HIS A O 1
ATOM 610 N N . LEU A 1 82 ? 6.59 2.943 11.578 1 98.38 82 LEU A N 1
ATOM 611 C CA . LEU A 1 82 ? 6.586 3.762 10.367 1 98.38 82 LEU A CA 1
ATOM 612 C C . LEU A 1 82 ? 6.691 2.891 9.117 1 98.38 82 LEU A C 1
ATOM 614 O O . LEU A 1 82 ? 7.617 2.086 9 1 98.38 82 LEU A O 1
ATOM 618 N N . VAL A 1 83 ? 5.711 3.043 8.211 1 98.25 83 VAL A N 1
ATOM 619 C CA . VAL A 1 83 ? 5.711 2.297 6.957 1 98.25 83 VAL A CA 1
ATOM 620 C C . VAL A 1 83 ? 5.891 3.258 5.781 1 98.25 83 VAL A C 1
ATOM 622 O O . VAL A 1 83 ? 5.207 4.277 5.695 1 98.25 83 VAL A O 1
ATOM 625 N N . LEU A 1 84 ? 6.809 2.895 4.938 1 97.75 84 LEU A N 1
ATOM 626 C CA . LEU A 1 84 ? 7.078 3.707 3.756 1 97.75 84 LEU A CA 1
ATOM 627 C C . LEU A 1 84 ? 6.703 2.959 2.48 1 97.75 84 LEU A C 1
ATOM 629 O O . LEU A 1 84 ? 7.285 1.918 2.172 1 97.75 84 LEU A O 1
ATOM 633 N N . LEU A 1 85 ? 5.691 3.504 1.761 1 97.69 85 LEU A N 1
ATOM 634 C CA . LEU A 1 85 ? 5.238 2.934 0.497 1 97.69 85 LEU A CA 1
ATOM 635 C C . LEU A 1 85 ? 5.516 3.891 -0.66 1 97.69 85 LEU A C 1
ATOM 637 O O . LEU A 1 85 ? 5.02 5.02 -0.668 1 97.69 85 LEU A O 1
ATOM 641 N N . GLN A 1 86 ? 6.297 3.408 -1.602 1 96.88 86 GLN A N 1
ATOM 642 C CA . GLN A 1 86 ? 6.523 4.219 -2.793 1 96.88 86 GLN A CA 1
ATOM 643 C C . GLN A 1 86 ? 5.555 3.838 -3.91 1 96.88 86 GLN A C 1
ATOM 645 O O . GLN A 1 86 ? 5.426 2.662 -4.254 1 96.88 86 GLN A O 1
ATOM 650 N N . ALA A 1 87 ? 4.867 4.762 -4.371 1 96 87 ALA A N 1
ATOM 651 C CA . ALA A 1 87 ? 3.926 4.676 -5.484 1 96 87 ALA A CA 1
ATOM 652 C C . ALA A 1 87 ? 3.742 6.035 -6.152 1 96 87 ALA A C 1
ATOM 654 O O . ALA A 1 87 ? 4.105 7.066 -5.586 1 96 87 ALA A O 1
ATOM 655 N N . SER A 1 88 ? 3.27 5.996 -7.391 1 92.31 88 SER A N 1
ATOM 656 C CA . SER A 1 88 ? 3.082 7.262 -8.094 1 92.31 88 SER A CA 1
ATOM 657 C C . SER A 1 88 ? 1.683 7.359 -8.695 1 92.31 88 SER A C 1
ATOM 659 O O . SER A 1 88 ? 0.979 6.352 -8.805 1 92.31 88 SER A O 1
ATOM 661 N N . GLY A 1 89 ? 1.277 8.578 -8.93 1 91.69 89 GLY A N 1
ATOM 662 C CA . GLY A 1 89 ? 0.041 8.836 -9.648 1 91.69 89 GLY A CA 1
ATOM 663 C C . GLY A 1 89 ? -1.167 8.172 -9.016 1 91.69 89 GLY A C 1
ATOM 664 O O . GLY A 1 89 ? -1.408 8.32 -7.816 1 91.69 89 GLY A O 1
ATOM 665 N N . ARG A 1 90 ? -1.889 7.527 -9.859 1 93.38 90 ARG A N 1
ATOM 666 C CA . ARG A 1 90 ? -3.137 6.902 -9.438 1 93.38 90 ARG A CA 1
ATOM 667 C C . ARG A 1 90 ? -2.879 5.785 -8.438 1 93.38 90 ARG A C 1
ATOM 669 O O . ARG A 1 90 ? -3.703 5.535 -7.555 1 93.38 90 ARG A O 1
ATOM 676 N N . ASP A 1 91 ? -1.705 5.145 -8.531 1 96.25 91 ASP A N 1
ATOM 677 C CA . ASP A 1 91 ? -1.37 4.07 -7.598 1 96.25 91 ASP A CA 1
ATOM 678 C C . ASP A 1 91 ? -1.197 4.605 -6.18 1 96.25 91 ASP A C 1
ATOM 680 O O . ASP A 1 91 ? -1.636 3.979 -5.215 1 96.25 91 ASP A O 1
ATOM 684 N N . ALA A 1 92 ? -0.618 5.758 -6.074 1 96.88 92 ALA A N 1
ATOM 685 C CA . ALA A 1 92 ? -0.419 6.387 -4.77 1 96.88 92 ALA A CA 1
ATOM 686 C C . ALA A 1 92 ? -1.755 6.746 -4.125 1 96.88 92 ALA A C 1
ATOM 688 O O . ALA A 1 92 ? -1.959 6.512 -2.934 1 96.88 92 ALA A O 1
ATOM 689 N N . LEU A 1 93 ? -2.619 7.316 -4.926 1 96.75 93 LEU A N 1
ATOM 690 C CA . LEU A 1 93 ? -3.938 7.688 -4.426 1 96.75 93 LEU A CA 1
ATOM 691 C C . LEU A 1 93 ? -4.703 6.461 -3.947 1 96.75 93 LEU A C 1
ATOM 693 O O . LEU A 1 93 ? -5.293 6.473 -2.863 1 96.75 93 LEU A O 1
ATOM 697 N N . TRP A 1 94 ? -4.691 5.445 -4.719 1 97.12 94 TRP A N 1
ATOM 698 C CA . TRP A 1 94 ? -5.383 4.215 -4.348 1 97.12 94 TRP A CA 1
ATOM 699 C C . TRP A 1 94 ? -4.805 3.631 -3.062 1 97.12 94 TRP A C 1
ATOM 701 O O . TRP A 1 94 ? -5.551 3.246 -2.158 1 97.12 94 TRP A O 1
ATOM 711 N N . ALA A 1 95 ? -3.502 3.547 -2.973 1 98 95 ALA A N 1
ATOM 712 C CA . ALA A 1 95 ? -2.842 2.986 -1.797 1 98 95 ALA A CA 1
ATOM 713 C C . ALA A 1 95 ? -3.186 3.783 -0.542 1 98 95 ALA A C 1
ATOM 715 O O . ALA A 1 95 ? -3.469 3.205 0.51 1 98 95 ALA A O 1
ATOM 716 N N . ALA A 1 96 ? -3.139 5.074 -0.689 1 98.44 96 ALA A N 1
ATOM 717 C CA . ALA A 1 96 ? -3.49 5.926 0.445 1 98.44 96 ALA A CA 1
ATOM 718 C C . ALA A 1 96 ? -4.926 5.676 0.896 1 98.44 96 ALA A C 1
ATOM 720 O O . ALA A 1 96 ? -5.195 5.57 2.096 1 98.44 96 ALA A O 1
ATOM 721 N N . GLU A 1 97 ? -5.801 5.594 -0.088 1 98.25 97 GLU A N 1
ATOM 722 C CA . GLU A 1 97 ? -7.203 5.336 0.218 1 98.25 97 GLU A CA 1
ATOM 723 C C . GLU A 1 97 ? -7.371 4.012 0.962 1 98.25 97 GLU A C 1
ATOM 725 O O . GLU A 1 97 ? -8.078 3.947 1.971 1 98.25 97 GLU A O 1
ATOM 730 N N . GLN A 1 98 ? -6.734 3.023 0.524 1 98.12 98 GLN A N 1
ATOM 731 C CA . GLN A 1 98 ? -6.852 1.714 1.157 1 98.12 98 GLN A CA 1
ATOM 732 C C . GLN A 1 98 ? -6.238 1.72 2.555 1 98.12 98 GLN A C 1
ATOM 734 O O . GLN A 1 98 ? -6.785 1.118 3.48 1 98.12 98 GLN A O 1
ATOM 739 N N . CYS A 1 99 ? -5.086 2.359 2.727 1 98.62 99 CYS A N 1
ATOM 740 C CA . CYS A 1 99 ? -4.469 2.465 4.043 1 98.62 99 CYS A CA 1
ATOM 741 C C . CYS A 1 99 ? -5.395 3.188 5.02 1 98.62 99 CYS A C 1
ATOM 743 O O . CYS A 1 99 ? -5.605 2.719 6.141 1 98.62 99 CYS A O 1
ATOM 745 N N . LEU A 1 100 ? -5.977 4.254 4.566 1 98.69 100 LEU A N 1
ATOM 746 C CA . LEU A 1 100 ? -6.883 5.023 5.414 1 98.69 100 LEU A CA 1
ATOM 747 C C . LEU A 1 100 ? -8.086 4.184 5.824 1 98.69 100 LEU A C 1
ATOM 749 O O . LEU A 1 100 ? -8.5 4.211 6.984 1 98.69 100 LEU A O 1
ATOM 753 N N . ARG A 1 101 ? -8.547 3.426 4.875 1 98.12 101 ARG A N 1
ATOM 754 C CA . ARG A 1 101 ? -9.789 2.684 5.074 1 98.12 101 ARG A CA 1
ATOM 755 C C . ARG A 1 101 ? -9.555 1.432 5.914 1 98.12 101 ARG A C 1
ATOM 757 O O . ARG A 1 101 ? -10.492 0.874 6.484 1 98.12 101 ARG A O 1
ATOM 764 N N . SER A 1 102 ? -8.359 0.984 6.102 1 97.31 102 SER A N 1
ATOM 765 C CA . SER A 1 102 ? -8.008 -0.348 6.578 1 97.31 102 SER A CA 1
ATOM 766 C C . SER A 1 102 ? -8.328 -0.506 8.062 1 97.31 102 SER A C 1
ATOM 768 O O . SER A 1 102 ? -8.453 -1.627 8.562 1 97.31 102 SER A O 1
ATOM 770 N N . GLY A 1 103 ? -8.352 0.565 8.805 1 97.25 103 GLY A N 1
ATOM 771 C CA . GLY A 1 103 ? -8.477 0.491 10.25 1 97.25 103 GLY A CA 1
ATOM 772 C C . GLY A 1 103 ? -7.188 0.094 10.945 1 97.25 103 GLY A C 1
ATOM 773 O O . GLY A 1 103 ? -7.148 -0.019 12.172 1 97.25 103 GLY A O 1
ATOM 774 N N . SER A 1 104 ? -6.148 -0.039 10.164 1 97.25 104 SER A N 1
ATOM 775 C CA . SER A 1 104 ? -4.883 -0.519 10.703 1 97.25 104 SER A CA 1
ATOM 776 C C . SER A 1 104 ? -3.889 0.625 10.883 1 97.25 104 SER A C 1
ATOM 778 O O . SER A 1 104 ? -2.775 0.417 11.375 1 97.25 104 SER A O 1
ATOM 780 N N . CYS A 1 105 ? -4.246 1.856 10.562 1 98.62 105 CYS A N 1
ATOM 781 C CA . CYS A 1 105 ? -3.334 2.994 10.602 1 98.62 105 CYS A CA 1
ATOM 782 C C . CYS A 1 105 ? -3.869 4.09 11.508 1 98.62 105 CYS A C 1
ATOM 784 O O . CYS A 1 105 ? -5.066 4.379 11.508 1 98.62 105 CYS A O 1
ATOM 786 N N . ALA A 1 106 ? -2.998 4.656 12.258 1 98.81 106 ALA A N 1
ATOM 787 C CA . ALA A 1 106 ? -3.359 5.852 13.016 1 98.81 106 ALA A CA 1
ATOM 788 C C . ALA A 1 106 ? -3.322 7.098 12.133 1 98.81 106 ALA A C 1
ATOM 790 O O . ALA A 1 106 ? -4.129 8.016 12.312 1 98.81 106 ALA A O 1
ATOM 791 N N . ALA A 1 107 ? -2.389 7.09 11.203 1 98.94 107 ALA A N 1
ATOM 792 C CA . ALA A 1 107 ? -2.256 8.211 10.273 1 98.94 107 ALA A CA 1
ATOM 793 C C . ALA A 1 107 ? -1.688 7.75 8.938 1 98.94 107 ALA A C 1
ATOM 795 O O . ALA A 1 107 ? -0.885 6.816 8.883 1 98.94 107 ALA A O 1
ATOM 796 N N . VAL A 1 108 ? -2.137 8.383 7.914 1 98.94 108 VAL A N 1
ATOM 797 C CA . VAL A 1 108 ? -1.62 8.172 6.566 1 98.94 108 VAL A CA 1
ATOM 798 C C . VAL A 1 108 ? -1.278 9.516 5.93 1 98.94 108 VAL A C 1
ATOM 800 O O . VAL A 1 108 ? -2.115 10.422 5.891 1 98.94 108 VAL A O 1
ATOM 803 N N . LEU A 1 109 ? -0.011 9.68 5.559 1 98.75 109 LEU A N 1
ATOM 804 C CA . LEU A 1 109 ? 0.434 10.82 4.773 1 98.75 109 LEU A CA 1
ATOM 805 C C . LEU A 1 109 ? 0.583 10.445 3.303 1 98.75 109 LEU A C 1
ATOM 807 O O . LEU A 1 109 ? 1.15 9.398 2.979 1 98.75 109 LEU A O 1
ATOM 811 N N . CYS A 1 110 ? 0.069 11.289 2.453 1 98.06 110 CYS A N 1
ATOM 812 C CA . CYS A 1 110 ? 0.21 10.992 1.031 1 98.06 110 CYS A CA 1
ATOM 813 C C . CYS A 1 110 ? 0.519 12.258 0.239 1 98.06 110 CYS A C 1
ATOM 815 O O . CYS A 1 110 ? 0.251 13.367 0.703 1 98.06 110 CYS A O 1
ATOM 817 N N . TRP A 1 111 ? 1.152 12.141 -0.897 1 96.5 111 TRP A N 1
ATOM 818 C CA . TRP A 1 111 ? 1.512 13.188 -1.85 1 96.5 111 TRP A CA 1
ATOM 819 C C . TRP A 1 111 ? 0.888 12.914 -3.215 1 96.5 111 TRP A C 1
ATOM 821 O O . TRP A 1 111 ? 1.592 12.586 -4.172 1 96.5 111 TRP A O 1
ATOM 831 N N . PRO A 1 112 ? -0.381 13.195 -3.268 1 89.62 112 PRO A N 1
ATOM 832 C CA . PRO A 1 112 ? -1.042 12.883 -4.539 1 89.62 112 PRO A CA 1
ATOM 833 C C . PRO A 1 112 ? -0.729 13.906 -5.629 1 89.62 112 PRO A C 1
ATOM 835 O O . PRO A 1 112 ? -0.679 15.109 -5.355 1 89.62 112 PRO A O 1
ATOM 838 N N . PRO A 1 113 ? -0.133 13.719 -6.812 1 76.38 113 PRO A N 1
ATOM 839 C CA . PRO A 1 113 ? 0.207 14.727 -7.824 1 76.38 113 PRO A CA 1
ATOM 840 C C . PRO A 1 113 ? -0.99 15.586 -8.227 1 76.38 113 PRO A C 1
ATOM 842 O O . PRO A 1 113 ? -0.884 16.812 -8.266 1 76.38 113 PRO A O 1
ATOM 845 N N . GLN A 1 114 ? -2.041 15.234 -8.742 1 79.5 114 GLN A N 1
ATOM 846 C CA . GLN A 1 114 ? -3.209 15.977 -9.203 1 79.5 114 GLN A CA 1
ATOM 847 C C . GLN A 1 114 ? -4.5 15.336 -8.703 1 79.5 114 GLN A C 1
ATOM 849 O O . GLN A 1 114 ? -5.355 14.945 -9.508 1 79.5 114 GLN A O 1
ATOM 854 N N . ALA A 1 115 ? -4.648 15.508 -7.508 1 84.06 115 ALA A N 1
ATOM 855 C CA . ALA A 1 115 ? -5.895 14.961 -6.984 1 84.06 115 ALA A CA 1
ATOM 856 C C . ALA A 1 115 ? -7.059 15.922 -7.203 1 84.06 115 ALA A C 1
ATOM 858 O O . ALA A 1 115 ? -6.984 17.094 -6.812 1 84.06 115 ALA A O 1
ATOM 859 N N . ASP A 1 116 ? -8.086 15.508 -7.91 1 91.75 116 ASP A N 1
ATOM 860 C CA . ASP A 1 116 ? -9.297 16.297 -8.07 1 91.75 116 ASP A CA 1
ATOM 861 C C . ASP A 1 116 ? -10.219 16.141 -6.863 1 91.75 116 ASP A C 1
ATOM 863 O O . ASP A 1 116 ? -9.852 15.508 -5.875 1 91.75 116 ASP A O 1
ATOM 867 N N . ASP A 1 117 ? -11.336 16.797 -6.957 1 94.5 117 ASP A N 1
ATOM 868 C CA . ASP A 1 117 ? -12.297 16.828 -5.852 1 94.5 117 ASP A CA 1
ATOM 869 C C . ASP A 1 117 ? -12.75 15.422 -5.477 1 94.5 117 ASP A C 1
ATOM 871 O O . ASP A 1 117 ? -12.852 15.094 -4.293 1 94.5 117 ASP A O 1
ATOM 875 N N . ARG A 1 118 ? -12.984 14.68 -6.465 1 95.44 118 ARG A N 1
ATOM 876 C CA . ARG A 1 118 ? -13.461 13.32 -6.227 1 95.44 118 ARG A CA 1
ATOM 877 C C . ARG A 1 118 ? -12.43 12.5 -5.453 1 95.44 118 ARG A C 1
ATOM 879 O O . ARG A 1 118 ? -12.773 11.797 -4.504 1 95.44 118 ARG A O 1
ATOM 886 N N . ALA A 1 119 ? -11.18 12.555 -5.855 1 96.69 119 ALA A N 1
ATOM 887 C CA . ALA A 1 119 ? -10.094 11.836 -5.191 1 96.69 119 ALA A CA 1
ATOM 888 C C . ALA A 1 119 ? -9.961 12.266 -3.734 1 96.69 119 ALA A C 1
ATOM 890 O O . ALA A 1 119 ? -9.805 11.43 -2.846 1 96.69 119 ALA A O 1
ATOM 891 N N . LEU A 1 120 ? -10.094 13.555 -3.482 1 97.38 120 LEU A N 1
ATOM 892 C CA . LEU A 1 120 ? -9.984 14.07 -2.123 1 97.38 120 LEU A CA 1
ATOM 893 C C . LEU A 1 120 ? -11.172 13.625 -1.273 1 97.38 120 LEU A C 1
ATOM 895 O O . LEU A 1 120 ? -11.016 13.336 -0.086 1 97.38 120 LEU A O 1
ATOM 899 N N . ARG A 1 121 ? -12.32 13.578 -1.863 1 97.75 121 ARG A N 1
ATOM 900 C CA . ARG A 1 121 ? -13.5 13.094 -1.148 1 97.75 121 ARG A CA 1
ATOM 901 C C . ARG A 1 121 ? -13.344 11.625 -0.764 1 97.75 121 ARG A C 1
ATOM 903 O O . ARG A 1 121 ? -13.711 11.227 0.342 1 97.75 121 ARG A O 1
ATOM 910 N N . ARG A 1 122 ? -12.75 10.844 -1.693 1 97.44 122 ARG A N 1
ATOM 911 C CA . ARG A 1 122 ? -12.508 9.438 -1.394 1 97.44 122 ARG A CA 1
ATOM 912 C C . ARG A 1 122 ? -11.539 9.281 -0.221 1 97.44 122 ARG A C 1
ATOM 914 O O . ARG A 1 122 ? -11.742 8.43 0.645 1 97.44 122 ARG A O 1
ATOM 921 N N . LEU A 1 123 ? -10.516 10.102 -0.185 1 98.19 123 LEU A N 1
ATOM 922 C CA . LEU A 1 123 ? -9.57 10.07 0.929 1 98.19 123 LEU A CA 1
ATOM 923 C C . LEU A 1 123 ? -10.258 10.469 2.232 1 98.19 123 LEU A C 1
ATOM 925 O O . LEU A 1 123 ? -10.023 9.852 3.275 1 98.19 123 LEU A O 1
ATOM 929 N N . GLN A 1 124 ? -11.125 11.453 2.174 1 98.06 124 GLN A N 1
ATOM 930 C CA . GLN A 1 124 ? -11.875 11.898 3.348 1 98.06 124 GLN A CA 1
ATOM 931 C C . GLN A 1 124 ? -12.766 10.789 3.885 1 98.06 124 GLN A C 1
ATOM 933 O O . GLN A 1 124 ? -12.789 10.523 5.09 1 98.06 124 GLN A O 1
ATOM 938 N N . VAL A 1 125 ? -13.484 10.164 3.047 1 98.31 125 VAL A N 1
ATOM 939 C CA . VAL A 1 125 ? -14.383 9.078 3.428 1 98.31 125 VAL A CA 1
ATOM 940 C C . VAL A 1 125 ? -13.57 7.918 4.004 1 98.31 125 VAL A C 1
ATOM 942 O O . VAL A 1 125 ? -13.969 7.312 5.004 1 98.31 125 VAL A O 1
ATOM 945 N N . ALA A 1 126 ? -12.445 7.617 3.398 1 98.5 126 ALA A N 1
ATOM 946 C CA . ALA A 1 126 ? -11.578 6.543 3.867 1 98.5 126 ALA A CA 1
ATOM 947 C C . ALA A 1 126 ? -11.062 6.828 5.273 1 98.5 126 ALA A C 1
ATOM 949 O O . ALA A 1 126 ? -11.016 5.934 6.121 1 98.5 126 ALA A O 1
ATOM 950 N N . ALA A 1 127 ? -10.68 8.07 5.512 1 98.56 127 ALA A N 1
ATOM 951 C CA . ALA A 1 127 ? -10.203 8.469 6.832 1 98.56 127 ALA A CA 1
ATOM 952 C C . ALA A 1 127 ? -11.281 8.258 7.891 1 98.56 127 ALA A C 1
ATOM 954 O O . ALA A 1 127 ? -10.992 7.797 9 1 98.56 127 ALA A O 1
ATOM 955 N N . GLU A 1 128 ? -12.477 8.609 7.527 1 97.94 128 GLU A N 1
ATOM 956 C CA . GLU A 1 128 ? -13.602 8.422 8.438 1 97.94 128 GLU A CA 1
ATOM 957 C C . GLU A 1 128 ? -13.844 6.941 8.711 1 97.94 128 GLU A C 1
ATOM 959 O O . GLU A 1 128 ? -13.984 6.535 9.867 1 97.94 128 GLU A O 1
ATOM 964 N N . SER A 1 129 ? -13.867 6.16 7.652 1 97.62 129 SER A N 1
ATOM 965 C CA . SER A 1 129 ? -14.148 4.73 7.746 1 97.62 129 SER A CA 1
ATOM 966 C C . SER A 1 129 ? -13.102 4.016 8.594 1 97.62 129 SER A C 1
ATOM 968 O O . SER A 1 129 ? -13.438 3.154 9.406 1 97.62 129 SER A O 1
ATOM 970 N N . GLY A 1 130 ? -11.867 4.387 8.422 1 98.12 130 GLY A N 1
ATOM 971 C CA . GLY A 1 130 ? -10.781 3.711 9.109 1 98.12 130 GLY A CA 1
ATOM 972 C C . GLY A 1 130 ? -10.398 4.379 10.422 1 98.12 130 GLY A C 1
ATOM 973 O O . GLY A 1 130 ? -9.523 3.893 11.141 1 98.12 130 GLY A O 1
ATOM 974 N N . GLN A 1 131 ? -11.023 5.469 10.688 1 98.25 131 GLN A N 1
ATOM 975 C CA . GLN A 1 131 ? -10.742 6.238 11.898 1 98.25 131 GLN A CA 1
ATOM 976 C C . GLN A 1 131 ? -9.258 6.594 11.992 1 98.25 131 GLN A C 1
ATOM 978 O O . GLN A 1 131 ? -8.633 6.387 13.031 1 98.25 131 GLN A O 1
ATOM 983 N N . ALA A 1 132 ? -8.758 7.113 10.953 1 98.62 132 ALA A N 1
ATOM 984 C CA . ALA A 1 132 ? -7.352 7.492 10.859 1 98.62 132 ALA A CA 1
ATOM 985 C C . ALA A 1 132 ? -7.199 8.984 10.578 1 98.62 132 ALA A C 1
ATOM 987 O O . ALA A 1 132 ? -8.125 9.617 10.055 1 98.62 132 ALA A O 1
ATOM 988 N N . LEU A 1 133 ? -6.07 9.578 10.953 1 98.75 133 LEU A N 1
ATOM 989 C CA . LEU A 1 133 ? -5.684 10.898 10.477 1 98.75 133 LEU A CA 1
ATOM 990 C C . LEU A 1 133 ? -5.141 10.828 9.047 1 98.75 133 LEU A C 1
ATOM 992 O O . LEU A 1 133 ? -4.18 10.102 8.781 1 98.75 133 LEU A O 1
ATOM 996 N N . GLY A 1 134 ? -5.793 11.469 8.172 1 98.81 134 GLY A N 1
ATOM 997 C CA . GLY A 1 134 ? -5.266 11.586 6.824 1 98.81 134 GLY A CA 1
ATOM 998 C C . GLY A 1 134 ? -4.609 12.922 6.555 1 98.81 134 GLY A C 1
ATOM 999 O O . GLY A 1 134 ? -5.129 13.969 6.957 1 98.81 134 GLY A O 1
ATOM 1000 N N . PHE A 1 135 ? -3.482 12.93 5.914 1 98.75 135 PHE A N 1
ATOM 1001 C CA . PHE A 1 135 ? -2.795 14.148 5.508 1 98.75 135 PHE A CA 1
ATOM 1002 C C . PHE A 1 135 ? -2.439 14.102 4.027 1 98.75 135 PHE A C 1
ATOM 1004 O O . PHE A 1 135 ? -1.744 13.188 3.58 1 98.75 135 PHE A O 1
ATOM 1011 N N . ALA A 1 136 ? -2.867 15.039 3.312 1 98.19 136 ALA A N 1
ATOM 1012 C CA . ALA A 1 136 ? -2.52 15.156 1.897 1 98.19 136 ALA A CA 1
ATOM 1013 C C . ALA A 1 136 ? -1.638 16.375 1.648 1 98.19 136 ALA A C 1
ATOM 1015 O O . ALA A 1 136 ? -2.055 17.516 1.889 1 98.19 136 ALA A O 1
ATOM 1016 N N . TYR A 1 137 ? -0.438 16.172 1.244 1 97.31 137 TYR A N 1
ATOM 1017 C CA . TYR A 1 137 ? 0.458 17.25 0.833 1 97.31 137 TYR A CA 1
ATOM 1018 C C . TYR A 1 137 ? 0.241 17.609 -0.631 1 97.31 137 TYR A C 1
ATOM 1020 O O . TYR A 1 137 ? 0.364 16.75 -1.513 1 97.31 137 TYR A O 1
ATOM 1028 N N . ARG A 1 138 ? -0.076 18.828 -0.91 1 96.19 138 ARG A N 1
ATOM 1029 C CA . ARG A 1 138 ? -0.405 19.281 -2.26 1 96.19 138 ARG A CA 1
ATOM 1030 C C . ARG A 1 138 ? 0.286 20.594 -2.582 1 96.19 138 ARG A C 1
ATOM 1032 O O . ARG A 1 138 ? 0.73 21.312 -1.68 1 96.19 138 ARG A O 1
ATOM 1039 N N . PRO A 1 139 ? 0.396 20.891 -3.918 1 95.25 139 PRO A N 1
ATOM 1040 C CA . PRO A 1 139 ? 1.031 22.156 -4.301 1 95.25 139 PRO A CA 1
ATOM 1041 C C . PRO A 1 139 ? 0.241 23.375 -3.836 1 95.25 139 PRO A C 1
ATOM 1043 O O . PRO A 1 139 ? -0.992 23.344 -3.818 1 95.25 139 PRO A O 1
ATOM 1046 N N . LEU A 1 140 ? 0.966 24.422 -3.602 1 94 140 LEU A N 1
ATOM 1047 C CA . LEU A 1 140 ? 0.402 25.672 -3.113 1 94 140 LEU A CA 1
ATOM 1048 C C . LEU A 1 140 ? -0.641 26.219 -4.086 1 94 140 LEU A C 1
ATOM 1050 O O . LEU A 1 140 ? -1.624 26.828 -3.67 1 94 140 LEU A O 1
ATOM 1054 N N . ARG A 1 141 ? -0.516 25.953 -5.387 1 93.56 141 ARG A N 1
ATOM 1055 C CA . ARG A 1 141 ? -1.421 26.469 -6.41 1 93.56 141 ARG A CA 1
ATOM 1056 C C . ARG A 1 141 ? -2.83 25.922 -6.223 1 93.56 141 ARG A C 1
ATOM 1058 O O . ARG A 1 141 ? -3.797 26.484 -6.734 1 93.56 141 ARG A O 1
ATOM 1065 N N . GLU A 1 142 ? -2.947 24.875 -5.457 1 95.31 142 GLU A N 1
ATOM 1066 C CA . GLU A 1 142 ? -4.254 24.25 -5.238 1 95.31 142 GLU A CA 1
ATOM 1067 C C . GLU A 1 142 ? -5.047 25.016 -4.18 1 95.31 142 GLU A C 1
ATOM 1069 O O . GLU A 1 142 ? -6.211 24.688 -3.926 1 95.31 142 GLU A O 1
ATOM 1074 N N . ALA A 1 143 ? -4.477 26.047 -3.564 1 93.38 143 ALA A N 1
ATOM 1075 C CA . ALA A 1 143 ? -5.125 26.828 -2.51 1 93.38 143 ALA A CA 1
ATOM 1076 C C . ALA A 1 143 ? -6.398 27.484 -3.025 1 93.38 143 ALA A C 1
ATOM 1078 O O . ALA A 1 143 ? -7.336 27.734 -2.26 1 93.38 143 ALA A O 1
ATOM 1079 N N . VAL A 1 144 ? -6.465 27.75 -4.301 1 93.25 144 VAL A N 1
ATOM 1080 C CA . VAL A 1 144 ? -7.574 28.5 -4.875 1 93.25 144 VAL A CA 1
ATOM 1081 C C . VAL A 1 144 ? -8.766 27.578 -5.094 1 93.25 144 VAL A C 1
ATOM 1083 O O . VAL A 1 144 ? -9.891 28.047 -5.316 1 93.25 144 VAL A O 1
ATOM 1086 N N . ASN A 1 145 ? -8.523 26.297 -5.047 1 93.19 145 ASN A N 1
ATOM 1087 C CA . ASN A 1 145 ? -9.578 25.312 -5.297 1 93.19 145 ASN A CA 1
ATOM 1088 C C . ASN A 1 145 ? -10.273 24.891 -4.004 1 93.19 145 ASN A C 1
ATOM 1090 O O . ASN A 1 145 ? -9.641 24.812 -2.951 1 93.19 145 ASN A O 1
ATOM 1094 N N . PRO A 1 146 ? -11.539 24.75 -4.07 1 91.62 146 PRO A N 1
ATOM 1095 C CA . PRO A 1 146 ? -12.188 24.141 -2.904 1 91.62 146 PRO A CA 1
ATOM 1096 C C . PRO A 1 146 ? -11.68 22.734 -2.621 1 91.62 146 PRO A C 1
ATOM 1098 O O . PRO A 1 146 ? -11.047 22.109 -3.484 1 91.62 146 PRO A O 1
ATOM 1101 N N . SER A 1 147 ? -11.875 22.25 -1.359 1 93.44 147 SER A N 1
ATOM 1102 C CA . SER A 1 147 ? -11.438 20.922 -0.924 1 93.44 147 SER A CA 1
ATOM 1103 C C . SER A 1 147 ? -12.375 20.359 0.134 1 93.44 147 SER A C 1
ATOM 1105 O O . SER A 1 147 ? -12.852 21.094 1.006 1 93.44 147 SER A O 1
ATOM 1107 N N . PRO A 1 148 ? -12.648 19.078 0.02 1 94.81 148 PRO A N 1
ATOM 1108 C CA . PRO A 1 148 ? -13.453 18.438 1.065 1 94.81 148 PRO A CA 1
ATOM 1109 C C . PRO A 1 148 ? -12.68 18.25 2.365 1 94.81 148 PRO A C 1
ATOM 1111 O O . PRO A 1 148 ? -13.25 17.797 3.365 1 94.81 148 PRO A O 1
ATOM 1114 N N . ALA A 1 149 ? -11.414 18.516 2.475 1 95.88 149 ALA A N 1
ATOM 1115 C CA . ALA A 1 149 ? -10.617 18.328 3.68 1 95.88 149 ALA A CA 1
ATOM 1116 C C . ALA A 1 149 ? -11.172 19.141 4.844 1 95.88 149 ALA A C 1
ATOM 1118 O O . ALA A 1 149 ? -11.609 20.281 4.664 1 95.88 149 ALA A O 1
ATOM 1119 N N . ALA A 1 150 ? -11.109 18.578 5.969 1 95.62 150 ALA A N 1
ATOM 1120 C CA . ALA A 1 150 ? -11.625 19.234 7.168 1 95.62 150 ALA A CA 1
ATOM 1121 C C . ALA A 1 150 ? -10.75 20.422 7.57 1 95.62 150 ALA A C 1
ATOM 1123 O O . ALA A 1 150 ? -11.211 21.344 8.227 1 95.62 150 ALA A O 1
ATOM 1124 N N . LEU A 1 151 ? -9.539 20.375 7.211 1 95.38 151 LEU A N 1
ATOM 1125 C CA . LEU A 1 151 ? -8.547 21.406 7.523 1 95.38 151 LEU A CA 1
ATOM 1126 C C . LEU A 1 151 ? -7.598 21.625 6.352 1 95.38 151 LEU A C 1
ATOM 1128 O O . LEU A 1 151 ? -7.137 20.656 5.734 1 95.38 151 LEU A O 1
ATOM 1132 N N . ARG A 1 152 ? -7.395 22.859 6.004 1 95.94 152 ARG A N 1
ATOM 1133 C CA . ARG A 1 152 ? -6.43 23.219 4.965 1 95.94 152 ARG A CA 1
ATOM 1134 C C . ARG A 1 152 ? -5.41 24.219 5.484 1 95.94 152 ARG A C 1
ATOM 1136 O O . ARG A 1 152 ? -5.773 25.312 5.938 1 95.94 152 ARG A O 1
ATOM 1143 N N . LEU A 1 153 ? -4.199 23.828 5.414 1 95.31 153 LEU A N 1
ATOM 1144 C CA . LEU A 1 153 ? -3.09 24.688 5.836 1 95.31 153 LEU A CA 1
ATOM 1145 C C . LEU A 1 153 ? -2.152 24.969 4.668 1 95.31 153 LEU A C 1
ATOM 1147 O O . LEU A 1 153 ? -1.962 24.125 3.795 1 95.31 153 LEU A O 1
ATOM 1151 N N . CYS A 1 154 ? -1.559 26.094 4.711 1 94.69 154 CYS A N 1
ATOM 1152 C CA . CYS A 1 154 ? -0.562 26.5 3.721 1 94.69 154 CYS A CA 1
ATOM 1153 C C . CYS A 1 154 ? 0.769 26.812 4.387 1 94.69 154 CYS A C 1
ATOM 1155 O O . CYS A 1 154 ? 0.827 27.641 5.301 1 94.69 154 CYS A O 1
ATOM 1157 N N . ILE A 1 155 ? 1.773 26.141 3.941 1 94.31 155 ILE A N 1
ATOM 1158 C CA . ILE A 1 155 ? 3.127 26.453 4.391 1 94.31 155 ILE A CA 1
ATOM 1159 C C . ILE A 1 155 ? 3.799 27.391 3.391 1 94.31 155 ILE A C 1
ATOM 1161 O O . ILE A 1 155 ? 4.004 27.031 2.229 1 94.31 155 ILE A O 1
ATOM 1165 N N . GLU A 1 156 ? 4.156 28.5 3.84 1 91.56 156 GLU A N 1
ATOM 1166 C CA . GLU A 1 156 ? 4.891 29.484 3.037 1 91.56 156 GLU A CA 1
ATOM 1167 C C . GLU A 1 156 ? 6.332 29.609 3.523 1 91.56 156 GLU A C 1
ATOM 1169 O O . GLU A 1 156 ? 6.602 29.5 4.723 1 91.56 156 GLU A O 1
ATOM 1174 N N . THR A 1 157 ? 7.23 29.844 2.58 1 88.19 157 THR A N 1
ATOM 1175 C CA . THR A 1 157 ? 8.641 29.891 2.943 1 88.19 157 THR A CA 1
ATOM 1176 C C . THR A 1 157 ? 9.18 31.312 2.883 1 88.19 157 THR A C 1
ATOM 1178 O O . THR A 1 157 ? 10.219 31.609 3.469 1 88.19 157 THR A O 1
ATOM 1181 N N . ARG A 1 158 ? 8.555 32.25 2.191 1 87.5 158 ARG A N 1
ATOM 1182 C CA . ARG A 1 158 ? 9.062 33.625 2.059 1 87.5 158 ARG A CA 1
ATOM 1183 C C . ARG A 1 158 ? 7.941 34.625 2.25 1 87.5 158 ARG A C 1
ATOM 1185 O O . ARG A 1 158 ? 7.293 35.062 1.282 1 87.5 158 ARG A O 1
ATOM 1192 N N . PRO A 1 159 ? 7.84 35.125 3.516 1 85.81 159 PRO A N 1
ATOM 1193 C CA . PRO A 1 159 ? 8.492 34.688 4.754 1 85.81 159 PRO A CA 1
ATOM 1194 C C . PRO A 1 159 ? 7.949 33.344 5.258 1 85.81 159 PRO A C 1
ATOM 1196 O O . PRO A 1 159 ? 6.855 32.938 4.863 1 85.81 159 PRO A O 1
ATOM 1199 N N . PRO A 1 160 ? 8.648 32.688 6.043 1 87.94 160 PRO A N 1
ATOM 1200 C CA . PRO A 1 160 ? 8.164 31.391 6.574 1 87.94 160 PRO A CA 1
ATOM 1201 C C . PRO A 1 160 ? 6.949 31.562 7.488 1 87.94 160 PRO A C 1
ATOM 1203 O O . PRO A 1 160 ? 7.047 32.188 8.539 1 87.94 160 PRO A O 1
ATOM 1206 N N . ARG A 1 161 ? 5.844 31.094 7.102 1 91.94 161 ARG A N 1
ATOM 1207 C CA . ARG A 1 161 ? 4.617 31.203 7.887 1 91.94 161 ARG A CA 1
ATOM 1208 C C . ARG A 1 161 ? 3.654 30.062 7.539 1 91.94 161 ARG A C 1
ATOM 1210 O O . ARG A 1 161 ? 3.838 29.375 6.539 1 91.94 161 ARG A O 1
ATOM 1217 N N . LEU A 1 162 ? 2.729 29.844 8.438 1 93.12 162 LEU A N 1
ATOM 1218 C CA . LEU A 1 162 ? 1.637 28.891 8.273 1 93.12 162 LEU A CA 1
ATOM 1219 C C . LEU A 1 162 ? 0.292 29.609 8.219 1 93.12 162 LEU A C 1
ATOM 1221 O O . LEU A 1 162 ? -0.041 30.375 9.117 1 93.12 162 LEU A O 1
ATOM 1225 N N . ARG A 1 163 ? -0.444 29.406 7.121 1 92.81 163 ARG A N 1
ATOM 1226 C CA . ARG A 1 163 ? -1.775 29.984 6.996 1 92.81 163 ARG A CA 1
ATOM 1227 C C . ARG A 1 163 ? -2.857 28.922 7.133 1 92.81 163 ARG A C 1
ATOM 1229 O O . ARG A 1 163 ? -2.73 27.828 6.578 1 92.81 163 ARG A O 1
ATOM 1236 N N . ILE A 1 164 ? -3.869 29.25 7.844 1 93.5 164 ILE A N 1
ATOM 1237 C CA . ILE A 1 164 ? -5.051 28.391 7.926 1 93.5 164 ILE A CA 1
ATOM 1238 C C . ILE A 1 164 ? -6.09 28.859 6.906 1 93.5 164 ILE A C 1
ATOM 1240 O O . ILE A 1 164 ? -6.648 29.953 7.035 1 93.5 164 ILE A O 1
ATOM 1244 N N . LEU A 1 165 ? -6.375 28.047 5.949 1 92.31 165 LEU A N 1
ATOM 1245 C CA . LEU A 1 165 ? -7.277 28.422 4.867 1 92.31 165 LEU A CA 1
ATOM 1246 C C . LEU A 1 165 ? -8.711 28.016 5.188 1 92.31 165 LEU A C 1
ATOM 1248 O O . LEU A 1 165 ? -9.664 28.703 4.793 1 92.31 165 LEU A O 1
ATOM 1252 N N . LYS A 1 166 ? -8.797 26.906 5.797 1 90.19 166 LYS A N 1
ATOM 1253 C CA . LYS A 1 166 ? -10.086 26.297 6.098 1 90.19 166 LYS A CA 1
ATOM 1254 C C . LYS A 1 166 ? -10 25.406 7.328 1 90.19 166 LYS A C 1
ATOM 1256 O O . LYS A 1 166 ? -9 24.703 7.527 1 90.19 166 LYS A O 1
ATOM 1261 N N . CYS A 1 167 ? -11.016 25.469 8.172 1 88.69 167 CYS A N 1
ATOM 1262 C CA . CYS A 1 167 ? -11.164 24.516 9.266 1 88.69 167 CYS A CA 1
ATOM 1263 C C . CYS A 1 167 ? -12.633 24.203 9.516 1 88.69 167 CYS A C 1
ATOM 1265 O O . CYS A 1 167 ? -13.453 25.109 9.68 1 88.69 167 CYS A O 1
ATOM 1267 N N . ARG A 1 168 ? -12.859 22.953 9.445 1 80.56 168 ARG A N 1
ATOM 1268 C CA . ARG A 1 168 ? -14.227 22.547 9.766 1 80.56 168 ARG A CA 1
ATOM 1269 C C . ARG A 1 168 ? -14.641 23.031 11.148 1 80.56 168 ARG A C 1
ATOM 1271 O O . ARG A 1 168 ? -13.883 22.891 12.109 1 80.56 168 ARG A O 1
ATOM 1278 N N . GLY A 1 169 ? -15.922 23.453 11.352 1 70.88 169 GLY A N 1
ATOM 1279 C CA . GLY A 1 169 ? -16.469 23.906 12.617 1 70.88 169 GLY A CA 1
ATOM 1280 C C . GLY A 1 169 ? -16.109 25.344 12.938 1 70.88 169 GLY A C 1
ATOM 1281 O O . GLY A 1 169 ? -16.594 25.922 13.906 1 70.88 169 GLY A O 1
ATOM 1282 N N . GLY A 1 170 ? -15.156 25.922 12.203 1 66.19 170 GLY A N 1
ATOM 1283 C CA . GLY A 1 170 ? -14.812 27.281 12.602 1 66.19 170 GLY A CA 1
ATOM 1284 C C . GLY A 1 170 ? -14.469 28.172 11.43 1 66.19 170 GLY A C 1
ATOM 1285 O O . GLY A 1 170 ? -14.242 27.703 10.32 1 66.19 170 GLY A O 1
ATOM 1286 N N . LEU A 1 171 ? -14.859 29.391 11.477 1 57.97 171 LEU A N 1
ATOM 1287 C CA . LEU A 1 171 ? -14.477 30.453 10.547 1 57.97 171 LEU A CA 1
ATOM 1288 C C . LEU A 1 171 ? -12.977 30.719 10.609 1 57.97 171 LEU A C 1
ATOM 1290 O O . LEU A 1 171 ? -12.469 31.219 11.609 1 57.97 171 LEU A O 1
ATOM 1294 N N . ALA A 1 172 ? -12.195 29.766 10.297 1 57.38 172 ALA A N 1
ATOM 1295 C CA . ALA A 1 172 ? -10.797 30.172 10.453 1 57.38 172 ALA A CA 1
ATOM 1296 C C . ALA A 1 172 ? -10.484 31.391 9.594 1 57.38 172 ALA A C 1
ATOM 1298 O O . ALA A 1 172 ? -10.578 31.328 8.367 1 57.38 172 ALA A O 1
ATOM 1299 N N . PRO A 1 173 ? -10.742 32.594 10.102 1 56.44 173 PRO A N 1
ATOM 1300 C CA . PRO A 1 173 ? -10.094 33.656 9.312 1 56.44 173 PRO A CA 1
ATOM 1301 C C . PRO A 1 173 ? -8.688 33.25 8.867 1 56.44 173 PRO A C 1
ATOM 1303 O O . PRO A 1 173 ? -8.055 32.406 9.477 1 56.44 173 PRO A O 1
ATOM 1306 N N . ALA A 1 174 ? -8.32 33.656 7.559 1 66.25 174 ALA A N 1
ATOM 1307 C CA . ALA A 1 174 ? -6.938 33.562 7.113 1 66.25 174 ALA A CA 1
ATOM 1308 C C . ALA A 1 174 ? -5.969 33.906 8.234 1 66.25 174 ALA A C 1
ATOM 1310 O O . ALA A 1 174 ? -5.609 35.094 8.398 1 66.25 174 ALA A O 1
ATOM 1311 N N . THR A 1 175 ? -5.938 33.031 9.281 1 82.38 175 THR A N 1
ATOM 1312 C CA . THR A 1 175 ? -5 33.25 10.375 1 82.38 175 THR A CA 1
ATOM 1313 C C . THR A 1 175 ? -3.6 32.781 9.984 1 82.38 175 THR A C 1
ATOM 1315 O O . THR A 1 175 ? -3.449 31.781 9.281 1 82.38 175 THR A O 1
ATOM 1318 N N . VAL A 1 176 ? -2.604 33.531 10.328 1 86.75 176 VAL A N 1
ATOM 1319 C CA . VAL A 1 176 ? -1.217 33.281 9.953 1 86.75 176 VAL A CA 1
ATOM 1320 C C . VAL A 1 176 ? -0.371 33.062 11.203 1 86.75 176 VAL A C 1
ATOM 1322 O O . VAL A 1 176 ? -0.516 33.812 12.188 1 86.75 176 VAL A O 1
ATOM 1325 N N . LEU A 1 177 ? 0.419 32.094 11.164 1 89.88 177 LEU A N 1
ATOM 1326 C CA . LEU A 1 177 ? 1.391 31.828 12.219 1 89.88 177 LEU A CA 1
ATOM 1327 C C . LEU A 1 177 ? 2.814 31.891 11.672 1 89.88 177 LEU A C 1
ATOM 1329 O O . LEU A 1 177 ? 3.098 31.344 10.609 1 89.88 177 LEU A O 1
ATOM 1333 N N . PRO A 1 178 ? 3.666 32.656 12.438 1 87.25 178 PRO A N 1
ATOM 1334 C CA . PRO A 1 178 ? 5.066 32.625 12.008 1 87.25 178 PRO A CA 1
ATOM 1335 C C . PRO A 1 178 ? 5.68 31.219 12.125 1 87.25 178 PRO A C 1
ATOM 1337 O O . PRO A 1 178 ? 5.148 30.359 12.844 1 87.25 178 PRO A O 1
ATOM 1340 N N . ALA A 1 179 ? 6.754 31 11.445 1 82.62 179 ALA A N 1
ATOM 1341 C CA . ALA A 1 179 ? 7.406 29.688 11.391 1 82.62 179 ALA A CA 1
ATOM 1342 C C . ALA A 1 179 ? 7.809 29.219 12.789 1 82.62 179 ALA A C 1
ATOM 1344 O O . ALA A 1 179 ? 7.809 28.031 13.07 1 82.62 179 ALA A O 1
ATOM 1345 N N . SER A 1 180 ? 8.125 30.156 13.664 1 82.19 180 SER A N 1
ATOM 1346 C CA . SER A 1 180 ? 8.555 29.828 15.016 1 82.19 180 SER A CA 1
ATOM 1347 C C . SER A 1 180 ? 7.453 29.109 15.781 1 82.19 180 SER A C 1
ATOM 1349 O O . SER A 1 180 ? 7.715 28.469 16.812 1 82.19 180 SER A O 1
ATOM 1351 N N . ALA A 1 181 ? 6.309 29.141 15.188 1 81 181 ALA A N 1
ATOM 1352 C CA . ALA A 1 181 ? 5.168 28.547 15.867 1 81 181 ALA A CA 1
ATOM 1353 C C . ALA A 1 181 ? 5.121 27.031 15.625 1 81 181 ALA A C 1
ATOM 1355 O O . ALA A 1 181 ? 4.41 26.312 16.328 1 81 181 ALA A O 1
ATOM 1356 N N . TRP A 1 182 ? 5.965 26.578 14.695 1 77.88 182 TRP A N 1
ATOM 1357 C CA . TRP A 1 182 ? 5.828 25.156 14.406 1 77.88 182 TRP A CA 1
ATOM 1358 C C . TRP A 1 182 ? 7.18 24.547 14.055 1 77.88 182 TRP A C 1
ATOM 1360 O O . TRP A 1 182 ? 7.273 23.328 13.805 1 77.88 182 TRP A O 1
ATOM 1370 N N . GLN A 1 183 ? 8.227 25.25 13.906 1 76.75 183 GLN A N 1
ATOM 1371 C CA . GLN A 1 183 ? 9.547 24.719 13.617 1 76.75 183 GLN A CA 1
ATOM 1372 C C . GLN A 1 183 ? 10.359 24.531 14.891 1 76.75 183 GLN A C 1
ATOM 1374 O O . GLN A 1 183 ? 10.172 25.266 15.867 1 76.75 183 GLN A O 1
ATOM 1379 N N . MET B 1 1 ? -10.594 -32.75 2.732 1 39.5 1 MET B N 1
ATOM 1380 C CA . MET B 1 1 ? -11.438 -31.562 2.635 1 39.5 1 MET B CA 1
ATOM 1381 C C . MET B 1 1 ? -11.633 -31.156 1.18 1 39.5 1 MET B C 1
ATOM 1383 O O . MET B 1 1 ? -10.719 -31.281 0.365 1 39.5 1 MET B O 1
ATOM 1387 N N . PRO B 1 2 ? -12.852 -31.203 0.771 1 49.72 2 PRO B N 1
ATOM 1388 C CA . PRO B 1 2 ? -13.141 -30.969 -0.648 1 49.72 2 PRO B CA 1
ATOM 1389 C C . PRO B 1 2 ? -12.336 -29.812 -1.235 1 49.72 2 PRO B C 1
ATOM 1391 O O . PRO B 1 2 ? -11.953 -28.891 -0.509 1 49.72 2 PRO B O 1
ATOM 1394 N N . ALA B 1 3 ? -11.664 -30.125 -2.332 1 60.41 3 ALA B N 1
ATOM 1395 C CA . ALA B 1 3 ? -10.891 -29.078 -2.996 1 60.41 3 ALA B CA 1
ATOM 1396 C C . ALA B 1 3 ? -11.695 -27.781 -3.094 1 60.41 3 ALA B C 1
ATOM 1398 O O . ALA B 1 3 ? -12.875 -27.797 -3.467 1 60.41 3 ALA B O 1
ATOM 1399 N N . GLY B 1 4 ? -11.484 -26.844 -2.305 1 68.81 4 GLY B N 1
ATOM 1400 C CA . GLY B 1 4 ? -12.18 -25.562 -2.393 1 68.81 4 GLY B CA 1
ATOM 1401 C C . GLY B 1 4 ? -12.203 -25 -3.797 1 68.81 4 GLY B C 1
ATOM 1402 O O . GLY B 1 4 ? -11.719 -25.625 -4.738 1 68.81 4 GLY B O 1
ATOM 1403 N N . ALA B 1 5 ? -12.953 -24 -4.094 1 88.44 5 ALA B N 1
ATOM 1404 C CA . ALA B 1 5 ? -13.086 -23.328 -5.387 1 88.44 5 ALA B CA 1
ATOM 1405 C C . ALA B 1 5 ? -11.727 -22.875 -5.91 1 88.44 5 ALA B C 1
ATOM 1407 O O . ALA B 1 5 ? -10.828 -22.562 -5.125 1 88.44 5 ALA B O 1
ATOM 1408 N N . SER B 1 6 ? -11.492 -23.188 -7.207 1 94.75 6 SER B N 1
ATOM 1409 C CA . SER B 1 6 ? -10.234 -22.828 -7.852 1 94.75 6 SER B CA 1
ATOM 1410 C C . SER B 1 6 ? -10.484 -21.969 -9.086 1 94.75 6 SER B C 1
ATOM 1412 O O . SER B 1 6 ? -11.586 -21.969 -9.648 1 94.75 6 SER B O 1
ATOM 1414 N N . LEU B 1 7 ? -9.516 -21.172 -9.484 1 96.62 7 LEU B N 1
ATOM 1415 C CA . LEU B 1 7 ? -9.508 -20.406 -10.711 1 96.62 7 LEU B CA 1
ATOM 1416 C C . LEU B 1 7 ? -8.453 -20.922 -11.68 1 96.62 7 LEU B C 1
ATOM 1418 O O . LEU B 1 7 ? -7.32 -21.203 -11.273 1 96.62 7 LEU B O 1
ATOM 1422 N N . PRO B 1 8 ? -8.805 -21.062 -12.898 1 97.12 8 PRO B N 1
ATOM 1423 C CA . PRO B 1 8 ? -7.812 -21.562 -13.852 1 97.12 8 PRO B CA 1
ATOM 1424 C C . PRO B 1 8 ? -6.531 -20.734 -13.867 1 97.12 8 PRO B C 1
ATOM 1426 O O . PRO B 1 8 ? -6.586 -19.516 -13.758 1 97.12 8 PRO B O 1
ATOM 1429 N N . THR B 1 9 ? -5.383 -21.391 -14.047 1 97.12 9 THR B N 1
ATOM 1430 C CA . THR B 1 9 ? -4.094 -20.703 -14.109 1 97.12 9 THR B CA 1
ATOM 1431 C C . THR B 1 9 ? -3.875 -20.078 -15.477 1 97.12 9 THR B C 1
ATOM 1433 O O . THR B 1 9 ? -3.098 -19.125 -15.617 1 97.12 9 THR B O 1
ATOM 1436 N N . GLY B 1 10 ? -4.566 -20.609 -16.531 1 97.38 10 GLY B N 1
ATOM 1437 C CA . GLY B 1 10 ? -4.309 -20.25 -17.906 1 97.38 10 GLY B CA 1
ATOM 1438 C C . GLY B 1 10 ? -3.354 -21.188 -18.609 1 97.38 10 GLY B C 1
ATOM 1439 O O . GLY B 1 10 ? -3.092 -21.047 -19.812 1 97.38 10 GLY B O 1
ATOM 1440 N N . HIS B 1 11 ? -2.766 -22.141 -17.891 1 96.69 11 HIS B N 1
ATOM 1441 C CA . HIS B 1 11 ? -1.911 -23.203 -18.406 1 96.69 11 HIS B CA 1
ATOM 1442 C C . HIS B 1 11 ? -2.576 -24.562 -18.266 1 96.69 11 HIS B C 1
ATOM 1444 O O . HIS B 1 11 ? -2.611 -25.141 -17.172 1 96.69 11 HIS B O 1
ATOM 1450 N N . ALA B 1 12 ? -3.059 -25.109 -19.406 1 95.38 12 ALA B N 1
ATOM 1451 C CA . ALA B 1 12 ? -3.902 -26.297 -19.422 1 95.38 12 ALA B CA 1
ATOM 1452 C C . ALA B 1 12 ? -3.213 -27.453 -18.719 1 95.38 12 ALA B C 1
ATOM 1454 O O . ALA B 1 12 ? -3.842 -28.188 -17.938 1 95.38 12 ALA B O 1
ATOM 1455 N N . ARG B 1 13 ? -1.926 -27.672 -18.922 1 94.19 13 ARG B N 1
ATOM 1456 C CA . ARG B 1 13 ? -1.205 -28.797 -18.344 1 94.19 13 ARG B CA 1
ATOM 1457 C C . ARG B 1 13 ? -1.05 -28.625 -16.844 1 94.19 13 ARG B C 1
ATOM 1459 O O . ARG B 1 13 ? -1.146 -29.594 -16.094 1 94.19 13 ARG B O 1
ATOM 1466 N N . LEU B 1 14 ? -0.805 -27.406 -16.406 1 93.31 14 LEU B N 1
ATOM 1467 C CA . LEU B 1 14 ? -0.721 -27.156 -14.969 1 93.31 14 LEU B CA 1
ATOM 1468 C C . LEU B 1 14 ? -2.078 -27.359 -14.305 1 93.31 14 LEU B C 1
ATOM 1470 O O . LEU B 1 14 ? -2.17 -28 -13.258 1 93.31 14 LEU B O 1
ATOM 1474 N N . ASP B 1 15 ? -3.131 -26.828 -14.922 1 94.25 15 ASP B N 1
ATOM 1475 C CA . ASP B 1 15 ? -4.48 -26.953 -14.383 1 94.25 15 ASP B CA 1
ATOM 1476 C C . ASP B 1 15 ? -4.863 -28.422 -14.195 1 94.25 15 ASP B C 1
ATOM 1478 O O . ASP B 1 15 ? -5.496 -28.781 -13.195 1 94.25 15 ASP B O 1
ATOM 1482 N N . ALA B 1 16 ? -4.438 -29.219 -15.102 1 91.62 16 ALA B N 1
ATOM 1483 C CA . ALA B 1 16 ? -4.793 -30.625 -15.07 1 91.62 16 ALA B CA 1
ATOM 1484 C C . ALA B 1 16 ? -4.172 -31.328 -13.867 1 91.62 16 ALA B C 1
ATOM 1486 O O . ALA B 1 16 ? -4.691 -32.344 -13.383 1 91.62 16 ALA B O 1
ATOM 1487 N N . LEU B 1 17 ? -3.064 -30.797 -13.32 1 89.75 17 LEU B N 1
ATOM 1488 C CA . LEU B 1 17 ? -2.338 -31.438 -12.227 1 89.75 17 LEU B CA 1
ATOM 1489 C C . LEU B 1 17 ? -2.824 -30.922 -10.875 1 89.75 17 LEU B C 1
ATOM 1491 O O . LEU B 1 17 ? -2.559 -31.531 -9.844 1 89.75 17 LEU B O 1
ATOM 1495 N N . LEU B 1 18 ? -3.473 -29.781 -10.844 1 91 18 LEU B N 1
ATOM 1496 C CA . LEU B 1 18 ? -3.883 -29.156 -9.594 1 91 18 LEU B CA 1
ATOM 1497 C C . LEU B 1 18 ? -5.273 -29.625 -9.18 1 91 18 LEU B C 1
ATOM 1499 O O . LEU B 1 18 ? -6.191 -29.656 -10 1 91 18 LEU B O 1
ATOM 1503 N N . PRO B 1 19 ? -5.324 -29.859 -7.863 1 86.12 19 PRO B N 1
ATOM 1504 C CA . PRO B 1 19 ? -6.672 -30.188 -7.395 1 86.12 19 PRO B CA 1
ATOM 1505 C C . PRO B 1 19 ? -7.676 -29.062 -7.645 1 86.12 19 PRO B C 1
ATOM 1507 O O . PRO B 1 19 ? -7.359 -27.891 -7.438 1 86.12 19 PRO B O 1
ATOM 1510 N N . GLY B 1 20 ? -8.734 -29.203 -8.203 1 87.56 20 GLY B N 1
ATOM 1511 C CA . GLY B 1 20 ? -9.758 -28.219 -8.492 1 87.56 20 GLY B CA 1
ATOM 1512 C C . GLY B 1 20 ? -9.57 -27.531 -9.828 1 87.56 20 GLY B C 1
ATOM 1513 O O . GLY B 1 20 ? -10.398 -26.719 -10.242 1 87.56 20 GLY B O 1
ATOM 1514 N N . GLY B 1 21 ? -8.297 -27.734 -10.445 1 91.75 21 GLY B N 1
ATOM 1515 C CA . GLY B 1 21 ? -8.094 -27.281 -11.812 1 91.75 21 GLY B CA 1
ATOM 1516 C C . GLY B 1 21 ? -7.5 -25.891 -11.914 1 91.75 21 GLY B C 1
ATOM 1517 O O . GLY B 1 21 ? -7.641 -25.234 -12.945 1 91.75 21 GLY B O 1
ATOM 1518 N N . GLY B 1 22 ? -6.871 -25.406 -10.844 1 95.12 22 GLY B N 1
ATOM 1519 C CA . GLY B 1 22 ? -6.285 -24.078 -10.938 1 95.12 22 GLY B CA 1
ATOM 1520 C C . GLY B 1 22 ? -5.758 -23.562 -9.617 1 95.12 22 GLY B C 1
ATOM 1521 O O . GLY B 1 22 ? -5.387 -24.344 -8.742 1 95.12 22 GLY B O 1
ATOM 1522 N N . TRP B 1 23 ? -5.66 -22.219 -9.578 1 96.88 23 TRP B N 1
ATOM 1523 C CA . TRP B 1 23 ? -5.23 -21.578 -8.344 1 96.88 23 TRP B CA 1
ATOM 1524 C C . TRP B 1 23 ? -6.273 -21.766 -7.242 1 96.88 23 TRP B C 1
ATOM 1526 O O . TRP B 1 23 ? -7.461 -21.531 -7.461 1 96.88 23 TRP B O 1
ATOM 1536 N N . PRO B 1 24 ? -5.832 -22.203 -6.016 1 96.44 24 PRO B N 1
ATOM 1537 C CA . PRO B 1 24 ? -6.805 -22.188 -4.922 1 96.44 24 PRO B CA 1
ATOM 1538 C C . PRO B 1 24 ? -7.371 -20.797 -4.656 1 96.44 24 PRO B C 1
ATOM 1540 O O . PRO B 1 24 ? -6.609 -19.844 -4.473 1 96.44 24 PRO B O 1
ATOM 1543 N N . GLU B 1 25 ? -8.633 -20.625 -4.645 1 96.62 25 GLU B N 1
ATOM 1544 C CA . GLU B 1 25 ? -9.25 -19.312 -4.453 1 96.62 25 GLU B CA 1
ATOM 1545 C C . GLU B 1 25 ? -9.094 -18.828 -3.014 1 96.62 25 GLU B C 1
ATOM 1547 O O . GLU B 1 25 ? -9.078 -19.641 -2.082 1 96.62 25 GLU B O 1
ATOM 1552 N N . HIS B 1 26 ? -9.016 -17.516 -2.891 1 97.56 26 HIS B N 1
ATOM 1553 C CA . HIS B 1 26 ? -8.961 -16.859 -1.59 1 97.56 26 HIS B CA 1
ATOM 1554 C C . HIS B 1 26 ? -7.883 -17.484 -0.705 1 97.56 26 HIS B C 1
ATOM 1556 O O . HIS B 1 26 ? -8.133 -17.797 0.458 1 97.56 26 HIS B O 1
ATOM 1562 N N . ALA B 1 27 ? -6.719 -17.672 -1.299 1 97.75 27 ALA B N 1
ATOM 1563 C CA . ALA B 1 27 ? -5.625 -18.344 -0.608 1 97.75 27 ALA B CA 1
ATOM 1564 C C . ALA B 1 27 ? -4.273 -17.828 -1.086 1 97.75 27 ALA B C 1
ATOM 1566 O O . ALA B 1 27 ? -4.184 -17.156 -2.111 1 97.75 27 ALA B O 1
ATOM 1567 N N . LEU B 1 28 ? -3.297 -18.188 -0.308 1 98.06 28 LEU B N 1
ATOM 1568 C CA . LEU B 1 28 ? -1.92 -17.875 -0.672 1 98.06 28 LEU B CA 1
ATOM 1569 C C . LEU B 1 28 ? -1.296 -19.016 -1.474 1 98.06 28 LEU B C 1
ATOM 1571 O O . LEU B 1 28 ? -1.438 -20.188 -1.112 1 98.06 28 LEU B O 1
ATOM 1575 N N . SER B 1 29 ? -0.692 -18.734 -2.559 1 97.69 29 SER B N 1
ATOM 1576 C CA . SER B 1 29 ? 0.189 -19.625 -3.311 1 97.69 29 SER B CA 1
ATOM 1577 C C . SER B 1 29 ? 1.625 -19.109 -3.305 1 97.69 29 SER B C 1
ATOM 1579 O O . SER B 1 29 ? 1.866 -17.922 -3.523 1 97.69 29 SER B O 1
ATOM 1581 N N . GLU B 1 30 ? 2.529 -20 -3.072 1 97.06 30 GLU B N 1
ATOM 1582 C CA . GLU B 1 30 ? 3.947 -19.641 -3.094 1 97.06 30 GLU B CA 1
ATOM 1583 C C . GLU B 1 30 ? 4.598 -20.062 -4.41 1 97.06 30 GLU B C 1
ATOM 1585 O O . GLU B 1 30 ? 4.359 -21.172 -4.906 1 97.06 30 GLU B O 1
ATOM 1590 N N . ILE B 1 31 ? 5.359 -19.188 -4.918 1 96.81 31 ILE B N 1
ATOM 1591 C CA . ILE B 1 31 ? 6.164 -19.469 -6.102 1 96.81 31 ILE B CA 1
ATOM 1592 C C . ILE B 1 31 ? 7.645 -19.297 -5.77 1 96.81 31 ILE B C 1
ATOM 1594 O O . ILE B 1 31 ? 8.117 -18.172 -5.582 1 96.81 31 ILE B O 1
ATOM 1598 N N . LEU B 1 32 ? 8.328 -20.391 -5.688 1 96.31 32 LEU B N 1
ATOM 1599 C CA . LEU B 1 32 ? 9.742 -20.391 -5.332 1 96.31 32 LEU B CA 1
ATOM 1600 C C . LEU B 1 32 ? 10.617 -20.375 -6.578 1 96.31 32 LEU B C 1
ATOM 1602 O O . LEU B 1 32 ? 10.328 -21.062 -7.559 1 96.31 32 LEU B O 1
ATOM 1606 N N . HIS B 1 33 ? 11.656 -19.547 -6.559 1 95.19 33 HIS B N 1
ATOM 1607 C CA . HIS B 1 33 ? 12.531 -19.422 -7.723 1 95.19 33 HIS B CA 1
ATOM 1608 C C . HIS B 1 33 ? 13.953 -19.047 -7.312 1 95.19 33 HIS B C 1
ATOM 1610 O O . HIS B 1 33 ? 14.172 -18.547 -6.203 1 95.19 33 HIS B O 1
ATOM 1616 N N . ALA B 1 34 ? 14.883 -19.297 -8.148 1 92.44 34 ALA B N 1
ATOM 1617 C CA . ALA B 1 34 ? 16.297 -19.25 -7.781 1 92.44 34 ALA B CA 1
ATOM 1618 C C . ALA B 1 34 ? 16.797 -17.812 -7.703 1 92.44 34 ALA B C 1
ATOM 1620 O O . ALA B 1 34 ? 17.656 -17.484 -6.891 1 92.44 34 ALA B O 1
ATOM 1621 N N . ARG B 1 35 ? 16.344 -16.969 -8.609 1 91.44 35 ARG B N 1
ATOM 1622 C CA . ARG B 1 35 ? 16.766 -15.57 -8.625 1 91.44 35 ARG B CA 1
ATOM 1623 C C . ARG B 1 35 ? 15.711 -14.695 -9.297 1 91.44 35 ARG B C 1
ATOM 1625 O O . ARG B 1 35 ? 14.898 -15.18 -10.078 1 91.44 35 ARG B O 1
ATOM 1632 N N . ASP B 1 36 ? 15.773 -13.445 -8.984 1 90.44 36 ASP B N 1
ATOM 1633 C CA . ASP B 1 36 ? 14.859 -12.484 -9.602 1 90.44 36 ASP B CA 1
ATOM 1634 C C . ASP B 1 36 ? 15.172 -12.312 -11.086 1 90.44 36 ASP B C 1
ATOM 1636 O O . ASP B 1 36 ? 16.328 -12.383 -11.492 1 90.44 36 ASP B O 1
ATOM 1640 N N . GLY B 1 37 ? 14.141 -12.047 -11.859 1 88 37 GLY B N 1
ATOM 1641 C CA . GLY B 1 37 ? 14.344 -11.711 -13.258 1 88 37 GLY B CA 1
ATOM 1642 C C . GLY B 1 37 ? 14.469 -12.93 -14.156 1 88 37 GLY B C 1
ATOM 1643 O O . GLY B 1 37 ? 14.867 -12.812 -15.312 1 88 37 GLY B O 1
ATOM 1644 N N . VAL B 1 38 ? 14.188 -14.109 -13.688 1 86 38 VAL B N 1
ATOM 1645 C CA . VAL B 1 38 ? 14.305 -15.328 -14.477 1 86 38 VAL B CA 1
ATOM 1646 C C . VAL B 1 38 ? 13.023 -15.555 -15.266 1 86 38 VAL B C 1
ATOM 1648 O O . VAL B 1 38 ? 12.875 -16.578 -15.945 1 86 38 VAL B O 1
ATOM 1651 N N . GLY B 1 39 ? 12.117 -14.625 -15.203 1 86.88 39 GLY B N 1
ATOM 1652 C CA . GLY B 1 39 ? 10.836 -14.797 -15.875 1 86.88 39 GLY B CA 1
ATOM 1653 C C . GLY B 1 39 ? 9.758 -15.352 -14.969 1 86.88 39 GLY B C 1
ATOM 1654 O O . GLY B 1 39 ? 8.758 -15.898 -15.445 1 86.88 39 GLY B O 1
ATOM 1655 N N . GLU B 1 40 ? 9.961 -15.219 -13.688 1 90.81 40 GLU B N 1
ATOM 1656 C CA . GLU B 1 40 ? 9.086 -15.852 -12.703 1 90.81 40 GLU B CA 1
ATOM 1657 C C . GLU B 1 40 ? 7.668 -15.289 -12.797 1 90.81 40 GLU B C 1
ATOM 1659 O O . GLU B 1 40 ? 6.703 -15.961 -12.43 1 90.81 40 GLU B O 1
ATOM 1664 N N . LEU B 1 41 ? 7.523 -14.094 -13.375 1 94.69 41 LEU B N 1
ATOM 1665 C CA . LEU B 1 41 ? 6.207 -13.477 -13.484 1 94.69 41 LEU B CA 1
ATOM 1666 C C . LEU B 1 41 ? 5.414 -14.086 -14.633 1 94.69 41 LEU B C 1
ATOM 1668 O O . LEU B 1 41 ? 4.191 -13.953 -14.695 1 94.69 41 LEU B O 1
ATOM 1672 N N . GLN B 1 42 ? 6.121 -14.742 -15.555 1 93.44 42 GLN B N 1
ATOM 1673 C CA . GLN B 1 42 ? 5.492 -15.281 -16.75 1 93.44 42 GLN B CA 1
ATOM 1674 C C . GLN B 1 42 ? 4.375 -16.266 -16.406 1 93.44 42 GLN B C 1
ATOM 1676 O O . GLN B 1 42 ? 3.332 -16.281 -17.062 1 93.44 42 GLN B O 1
ATOM 1681 N N . LEU B 1 43 ? 4.633 -16.969 -15.336 1 95.25 43 LEU B N 1
ATOM 1682 C CA . LEU B 1 43 ? 3.688 -18 -14.906 1 95.25 43 LEU B CA 1
ATOM 1683 C C . LEU B 1 43 ? 2.316 -17.391 -14.633 1 95.25 43 LEU B C 1
ATOM 1685 O O . LEU B 1 43 ? 1.289 -18.031 -14.875 1 95.25 43 LEU B O 1
ATOM 1689 N N . LEU B 1 44 ? 2.268 -16.125 -14.195 1 97.62 44 LEU B N 1
ATOM 1690 C CA . LEU B 1 44 ? 1.017 -15.547 -13.727 1 97.62 44 LEU B CA 1
ATOM 1691 C C . LEU B 1 44 ? 0.4 -14.648 -14.797 1 97.62 44 LEU B C 1
ATOM 1693 O O . LEU B 1 44 ? -0.714 -14.148 -14.625 1 97.62 44 LEU B O 1
ATOM 1697 N N . MET B 1 45 ? 1.034 -14.484 -15.93 1 97.44 45 MET B N 1
ATOM 1698 C CA . MET B 1 45 ? 0.608 -13.492 -16.922 1 97.44 45 MET B CA 1
ATOM 1699 C C . MET B 1 45 ? -0.806 -13.789 -17.406 1 97.44 45 MET B C 1
ATOM 1701 O O . MET B 1 45 ? -1.644 -12.891 -17.484 1 97.44 45 MET B O 1
ATOM 1705 N N . PRO B 1 46 ? -1.184 -15.07 -17.672 1 98.12 46 PRO B N 1
ATOM 1706 C CA . PRO B 1 46 ? -2.561 -15.32 -18.109 1 98.12 46 PRO B CA 1
ATOM 1707 C C . PRO B 1 46 ? -3.59 -14.961 -17.047 1 98.12 46 PRO B C 1
ATOM 1709 O O . PRO B 1 46 ? -4.668 -14.445 -17.359 1 98.12 46 PRO B O 1
ATOM 1712 N N . THR B 1 47 ? -3.24 -15.25 -15.812 1 98.56 47 THR B N 1
ATOM 1713 C CA . THR B 1 47 ? -4.121 -14.93 -14.695 1 98.56 47 THR B CA 1
ATOM 1714 C C . THR B 1 47 ? -4.277 -13.414 -14.555 1 98.56 47 THR B C 1
ATOM 1716 O O . THR B 1 47 ? -5.395 -12.914 -14.43 1 98.56 47 THR B O 1
ATOM 1719 N N . LEU B 1 48 ? -3.166 -12.672 -14.625 1 98.56 48 LEU B N 1
ATOM 1720 C CA . LEU B 1 48 ? -3.199 -11.219 -14.484 1 98.56 48 LEU B CA 1
ATOM 1721 C C . LEU B 1 48 ? -3.982 -10.578 -15.625 1 98.56 48 LEU B C 1
ATOM 1723 O O . LEU B 1 48 ? -4.758 -9.648 -15.406 1 98.56 48 LEU B O 1
ATOM 1727 N N . ALA B 1 49 ? -3.779 -11.125 -16.781 1 98.75 49 ALA B N 1
ATOM 1728 C CA . ALA B 1 49 ? -4.523 -10.641 -17.938 1 98.75 49 ALA B CA 1
ATOM 1729 C C . ALA B 1 49 ? -6.027 -10.82 -17.75 1 98.75 49 ALA B C 1
ATOM 1731 O O . ALA B 1 49 ? -6.797 -9.867 -17.906 1 98.75 49 ALA B O 1
ATOM 1732 N N . ARG B 1 50 ? -6.383 -12 -17.391 1 98.62 50 ARG B N 1
ATOM 1733 C CA . ARG B 1 50 ? -7.797 -12.305 -17.203 1 98.62 50 ARG B CA 1
ATOM 1734 C C . ARG B 1 50 ? -8.422 -11.398 -16.141 1 98.62 50 ARG B C 1
ATOM 1736 O O . ARG B 1 50 ? -9.484 -10.82 -16.375 1 98.62 50 ARG B O 1
ATOM 1743 N N . LEU B 1 51 ? -7.789 -11.234 -15.031 1 98.75 51 LEU B N 1
ATOM 1744 C CA . LEU B 1 51 ? -8.328 -10.445 -13.93 1 98.75 51 LEU B CA 1
ATOM 1745 C C . LEU B 1 51 ? -8.438 -8.977 -14.305 1 98.75 51 LEU B C 1
ATOM 1747 O O . LEU B 1 51 ? -9.477 -8.352 -14.102 1 98.75 51 LEU B O 1
ATOM 1751 N N . THR B 1 52 ? -7.371 -8.438 -14.875 1 98.75 52 THR B N 1
ATOM 1752 C CA . THR B 1 52 ? -7.371 -7.008 -15.172 1 98.75 52 THR B CA 1
ATOM 1753 C C . THR B 1 52 ? -8.312 -6.703 -16.328 1 98.75 52 THR B C 1
ATOM 1755 O O . THR B 1 52 ? -8.953 -5.645 -16.359 1 98.75 52 THR B O 1
ATOM 1758 N N . GLN B 1 53 ? -8.508 -7.637 -17.281 1 98.56 53 GLN B N 1
ATOM 1759 C CA . GLN B 1 53 ? -9.469 -7.457 -18.359 1 98.56 53 GLN B CA 1
ATOM 1760 C C . GLN B 1 53 ? -10.898 -7.477 -17.828 1 98.56 53 GLN B C 1
ATOM 1762 O O . GLN B 1 53 ? -11.797 -6.871 -18.422 1 98.56 53 GLN B O 1
ATOM 1767 N N . ALA B 1 54 ? -11.078 -8.133 -16.781 1 98.62 54 ALA B N 1
ATOM 1768 C CA . ALA B 1 54 ? -12.375 -8.133 -16.109 1 98.62 54 ALA B CA 1
ATOM 1769 C C . ALA B 1 54 ? -12.516 -6.922 -15.18 1 98.62 54 ALA B C 1
ATOM 1771 O O . ALA B 1 54 ? -13.43 -6.863 -14.359 1 98.62 54 ALA B O 1
ATOM 1772 N N . GLN B 1 55 ? -11.586 -5.992 -15.203 1 98.44 55 GLN B N 1
ATOM 1773 C CA . GLN B 1 55 ? -11.562 -4.719 -14.492 1 98.44 55 GLN B CA 1
ATOM 1774 C C . GLN B 1 55 ? -11.406 -4.934 -12.992 1 98.44 55 GLN B C 1
ATOM 1776 O O . GLN B 1 55 ? -11.969 -4.188 -12.188 1 98.44 55 GLN B O 1
ATOM 1781 N N . ARG B 1 56 ? -10.766 -6.051 -12.672 1 98.56 56 ARG B N 1
ATOM 1782 C CA . ARG B 1 56 ? -10.445 -6.316 -11.273 1 98.56 56 ARG B CA 1
ATOM 1783 C C . ARG B 1 56 ? -9.008 -5.914 -10.953 1 98.56 56 ARG B C 1
ATOM 1785 O O . ARG B 1 56 ? -8.109 -6.105 -11.773 1 98.56 56 ARG B O 1
ATOM 1792 N N . ARG B 1 57 ? -8.789 -5.457 -9.789 1 98.56 57 ARG B N 1
ATOM 1793 C CA . ARG B 1 57 ? -7.523 -4.832 -9.414 1 98.56 57 ARG B CA 1
ATOM 1794 C C . ARG B 1 57 ? -6.48 -5.887 -9.047 1 98.56 57 ARG B C 1
ATOM 1796 O O . ARG B 1 57 ? -6.766 -6.809 -8.281 1 98.56 57 ARG B O 1
ATOM 1803 N N . VAL B 1 58 ? -5.301 -5.715 -9.594 1 98.88 58 VAL B N 1
ATOM 1804 C CA . VAL B 1 58 ? -4.129 -6.523 -9.266 1 98.88 58 VAL B CA 1
ATOM 1805 C C . VAL B 1 58 ? -3.027 -5.629 -8.703 1 98.88 58 VAL B C 1
ATOM 1807 O O . VAL B 1 58 ? -2.721 -4.574 -9.266 1 98.88 58 VAL B O 1
ATOM 1810 N N . VAL B 1 59 ? -2.453 -6.074 -7.602 1 98.88 59 VAL B N 1
ATOM 1811 C CA . VAL B 1 59 ? -1.444 -5.254 -6.945 1 98.88 59 VAL B CA 1
ATOM 1812 C C . VAL B 1 59 ? -0.129 -6.023 -6.852 1 98.88 59 VAL B C 1
ATOM 1814 O O . VAL B 1 59 ? -0.111 -7.184 -6.438 1 98.88 59 VAL B O 1
ATOM 1817 N N . LEU B 1 60 ? 0.95 -5.438 -7.293 1 98.69 60 LEU B N 1
ATOM 1818 C CA . LEU B 1 60 ? 2.297 -5.934 -7.035 1 98.69 60 LEU B CA 1
ATOM 1819 C C . LEU B 1 60 ? 2.959 -5.148 -5.91 1 98.69 60 LEU B C 1
ATOM 1821 O O . LEU B 1 60 ? 3.08 -3.924 -5.988 1 98.69 60 LEU B O 1
ATOM 1825 N N . VAL B 1 61 ? 3.389 -5.863 -4.875 1 98.25 61 VAL B N 1
ATOM 1826 C CA . VAL B 1 61 ? 4.012 -5.223 -3.721 1 98.25 61 VAL B CA 1
ATOM 1827 C C . VAL B 1 61 ? 5.477 -5.637 -3.629 1 98.25 61 VAL B C 1
ATOM 1829 O O . VAL B 1 61 ? 5.785 -6.816 -3.457 1 98.25 61 VAL B O 1
ATOM 1832 N N . GLY B 1 62 ? 6.371 -4.66 -3.768 1 96.88 62 GLY B N 1
ATOM 1833 C CA . GLY B 1 62 ? 7.789 -4.883 -3.537 1 96.88 62 GLY B CA 1
ATOM 1834 C C . GLY B 1 62 ? 8.453 -5.695 -4.633 1 96.88 62 GLY B C 1
ATOM 1835 O O . GLY B 1 62 ? 9.375 -6.469 -4.371 1 96.88 62 GLY B O 1
ATOM 1836 N N . ALA B 1 63 ? 7.93 -5.598 -5.82 1 96.12 63 ALA B N 1
ATOM 1837 C CA . ALA B 1 63 ? 8.539 -6.324 -6.934 1 96.12 63 ALA B CA 1
ATOM 1838 C C . ALA B 1 63 ? 9.961 -5.828 -7.195 1 96.12 63 ALA B C 1
ATOM 1840 O O . ALA B 1 63 ? 10.18 -4.633 -7.387 1 96.12 63 ALA B O 1
ATOM 1841 N N . PRO B 1 64 ? 10.93 -6.738 -7.195 1 94.44 64 PRO B N 1
ATOM 1842 C CA . PRO B 1 64 ? 12.305 -6.305 -7.438 1 94.44 64 PRO B CA 1
ATOM 1843 C C . PRO B 1 64 ? 12.5 -5.715 -8.836 1 94.44 64 PRO B C 1
ATOM 1845 O O . PRO B 1 64 ? 13.297 -4.789 -9.008 1 94.44 64 PRO B O 1
ATOM 1848 N N . TYR B 1 65 ? 11.836 -6.273 -9.812 1 92.19 65 TYR B N 1
ATOM 1849 C CA . TYR B 1 65 ? 11.836 -5.809 -11.195 1 92.19 65 TYR B CA 1
ATOM 1850 C C . TYR B 1 65 ? 10.414 -5.715 -11.734 1 92.19 65 TYR B C 1
ATOM 1852 O O . TYR B 1 65 ? 9.633 -6.66 -11.609 1 92.19 65 TYR B O 1
ATOM 1860 N N . VAL B 1 66 ? 10.125 -4.59 -12.172 1 90.12 66 VAL B N 1
ATOM 1861 C CA . VAL B 1 66 ? 8.812 -4.383 -12.789 1 90.12 66 VAL B CA 1
ATOM 1862 C C . VAL B 1 66 ? 8.961 -4.332 -14.305 1 90.12 66 VAL B C 1
ATOM 1864 O O . VAL B 1 66 ? 9.758 -3.553 -14.836 1 90.12 66 VAL B O 1
ATOM 1867 N N . PRO B 1 67 ? 8.234 -5.16 -14.984 1 90.25 67 PRO B N 1
ATOM 1868 C CA . PRO B 1 67 ? 8.305 -5.121 -16.438 1 90.25 67 PRO B CA 1
ATOM 1869 C C . PRO B 1 67 ? 7.973 -3.74 -17.016 1 90.25 67 PRO B C 1
ATOM 1871 O O . PRO B 1 67 ? 7.227 -2.979 -16.391 1 90.25 67 PRO B O 1
ATOM 1874 N N . TYR B 1 68 ? 8.539 -3.486 -18.188 1 92.38 68 TYR B N 1
ATOM 1875 C CA . TYR B 1 68 ? 8.117 -2.301 -18.922 1 92.38 68 TYR B CA 1
ATOM 1876 C C . TYR B 1 68 ? 6.648 -2.406 -19.328 1 92.38 68 TYR B C 1
ATOM 1878 O O . TYR B 1 68 ? 6.145 -3.506 -19.562 1 92.38 68 TYR B O 1
ATOM 1886 N N . PRO B 1 69 ? 6.051 -1.244 -19.375 1 94.12 69 PRO B N 1
ATOM 1887 C CA . PRO B 1 69 ? 4.621 -1.253 -19.688 1 94.12 69 PRO B CA 1
ATOM 1888 C C . PRO B 1 69 ? 4.293 -2.059 -20.938 1 94.12 69 PRO B C 1
ATOM 1890 O O . PRO B 1 69 ? 3.279 -2.76 -20.984 1 94.12 69 PRO B O 1
ATOM 1893 N N . GLN B 1 70 ? 5.191 -2.025 -21.891 1 95.5 70 GLN B N 1
ATOM 1894 C CA . GLN B 1 70 ? 4.953 -2.729 -23.156 1 95.5 70 GLN B CA 1
ATOM 1895 C C . GLN B 1 70 ? 4.863 -4.234 -22.938 1 95.5 70 GLN B C 1
ATOM 1897 O O . GLN B 1 70 ? 4.121 -4.926 -23.641 1 95.5 70 GLN B O 1
ATOM 1902 N N . ALA B 1 71 ? 5.633 -4.762 -21.984 1 94.94 71 ALA B N 1
ATOM 1903 C CA . ALA B 1 71 ? 5.613 -6.191 -21.688 1 94.94 71 ALA B CA 1
ATOM 1904 C C . ALA B 1 71 ? 4.273 -6.609 -21.094 1 94.94 71 ALA B C 1
ATOM 1906 O O . ALA B 1 71 ? 3.752 -7.684 -21.406 1 94.94 71 ALA B O 1
ATOM 1907 N N . TRP B 1 72 ? 3.666 -5.742 -20.266 1 97.06 72 TRP B N 1
ATOM 1908 C CA . TRP B 1 72 ? 2.344 -6 -19.703 1 97.06 72 TRP B CA 1
ATOM 1909 C C . TRP B 1 72 ? 1.278 -5.992 -20.797 1 97.06 72 TRP B C 1
ATOM 1911 O O . TRP B 1 72 ? 0.44 -6.898 -20.859 1 97.06 72 TRP B O 1
ATOM 1921 N N . LEU B 1 73 ? 1.385 -4.996 -21.641 1 97.38 73 LEU B N 1
ATOM 1922 C CA . LEU B 1 73 ? 0.416 -4.844 -22.719 1 97.38 73 LEU B CA 1
ATOM 1923 C C . LEU B 1 73 ? 0.472 -6.039 -23.672 1 97.38 73 LEU B C 1
ATOM 1925 O O . LEU B 1 73 ? -0.568 -6.555 -24.078 1 97.38 73 LEU B O 1
ATOM 1929 N N . ALA B 1 74 ? 1.671 -6.492 -23.953 1 97 74 ALA B N 1
ATOM 1930 C CA . ALA B 1 74 ? 1.855 -7.645 -24.828 1 97 74 ALA B CA 1
ATOM 1931 C C . ALA B 1 74 ? 1.227 -8.898 -24.219 1 97 74 ALA B C 1
ATOM 1933 O O . ALA B 1 74 ? 0.767 -9.781 -24.953 1 97 74 ALA B O 1
ATOM 1934 N N . ALA B 1 75 ? 1.154 -8.922 -22.906 1 97 75 ALA B N 1
ATOM 1935 C CA . ALA B 1 75 ? 0.561 -10.062 -22.203 1 97 75 ALA B CA 1
ATOM 1936 C C . ALA B 1 75 ? -0.929 -9.836 -21.953 1 97 75 ALA B C 1
ATOM 1938 O O . ALA B 1 75 ? -1.573 -10.609 -21.25 1 97 75 ALA B O 1
ATOM 1939 N N . ALA B 1 76 ? -1.464 -8.695 -22.438 1 98.25 76 ALA B N 1
ATOM 1940 C CA . ALA B 1 76 ? -2.881 -8.344 -22.391 1 98.25 76 ALA B CA 1
ATOM 1941 C C . ALA B 1 76 ? -3.303 -7.949 -20.984 1 98.25 76 ALA B C 1
ATOM 1943 O O . ALA B 1 76 ? -4.457 -8.141 -20.594 1 98.25 76 ALA B O 1
ATOM 1944 N N . VAL B 1 77 ? -2.338 -7.477 -20.266 1 98.56 77 VAL B N 1
ATOM 1945 C CA . VAL B 1 77 ? -2.654 -6.93 -18.953 1 98.56 77 VAL B CA 1
ATOM 1946 C C . VAL B 1 77 ? -3.156 -5.496 -19.094 1 98.56 77 VAL B C 1
ATOM 1948 O O . VAL B 1 77 ? -2.525 -4.672 -19.766 1 98.56 77 VAL B O 1
ATOM 1951 N N . ASP B 1 78 ? -4.34 -5.223 -18.562 1 98.44 78 ASP B N 1
ATOM 1952 C CA . ASP B 1 78 ? -4.879 -3.867 -18.562 1 98.44 78 ASP B CA 1
ATOM 1953 C C . ASP B 1 78 ? -4.23 -3.029 -17.453 1 98.44 78 ASP B C 1
ATOM 1955 O O . ASP B 1 78 ? -4.523 -3.217 -16.281 1 98.44 78 ASP B O 1
ATOM 1959 N N . LEU B 1 79 ? -3.475 -2.062 -17.828 1 97.69 79 LEU B N 1
ATOM 1960 C CA . LEU B 1 79 ? -2.641 -1.298 -16.906 1 97.69 79 LEU B CA 1
ATOM 1961 C C . LEU B 1 79 ? -3.498 -0.424 -15.992 1 97.69 79 LEU B C 1
ATOM 1963 O O . LEU B 1 79 ? -3.037 0.019 -14.938 1 97.69 79 LEU B O 1
ATOM 1967 N N . ARG B 1 80 ? -4.707 -0.173 -16.391 1 97 80 ARG B N 1
ATOM 1968 C CA . ARG B 1 80 ? -5.602 0.643 -15.586 1 97 80 ARG B CA 1
ATOM 1969 C C . ARG B 1 80 ? -5.949 -0.064 -14.281 1 97 80 ARG B C 1
ATOM 1971 O O . ARG B 1 80 ? -6.395 0.573 -13.32 1 97 80 ARG B O 1
ATOM 1978 N N . HIS B 1 81 ? -5.762 -1.372 -14.227 1 98.19 81 HIS B N 1
ATOM 1979 C CA . HIS B 1 81 ? -6.168 -2.154 -13.062 1 98.19 81 HIS B CA 1
ATOM 1980 C C . HIS B 1 81 ? -4.965 -2.828 -12.406 1 98.19 81 HIS B C 1
ATOM 1982 O O . HIS B 1 81 ? -5.129 -3.748 -11.602 1 98.19 81 HIS B O 1
ATOM 1988 N N . LEU B 1 82 ? -3.77 -2.363 -12.828 1 98.38 82 LEU B N 1
ATOM 1989 C CA . LEU B 1 82 ? -2.514 -2.805 -12.234 1 98.38 82 LEU B CA 1
ATOM 1990 C C . LEU B 1 82 ? -1.934 -1.728 -11.328 1 98.38 82 LEU B C 1
ATOM 1992 O O . LEU B 1 82 ? -1.737 -0.587 -11.75 1 98.38 82 LEU B O 1
ATOM 1996 N N . VAL B 1 83 ? -1.695 -2.098 -10.055 1 98.25 83 VAL B N 1
ATOM 1997 C CA . VAL B 1 83 ? -1.108 -1.174 -9.086 1 98.25 83 VAL B CA 1
ATOM 1998 C C . VAL B 1 83 ? 0.279 -1.665 -8.68 1 98.25 83 VAL B C 1
ATOM 2000 O O . VAL B 1 83 ? 0.456 -2.838 -8.344 1 98.25 83 VAL B O 1
ATOM 2003 N N . LEU B 1 84 ? 1.199 -0.749 -8.734 1 97.69 84 LEU B N 1
ATOM 2004 C CA . LEU B 1 84 ? 2.572 -1.07 -8.359 1 97.69 84 LEU B CA 1
ATOM 2005 C C . LEU B 1 84 ? 2.982 -0.311 -7.102 1 97.69 84 LEU B C 1
ATOM 2007 O O . LEU B 1 84 ? 3.033 0.921 -7.102 1 97.69 84 LEU B O 1
ATOM 2011 N N . LEU B 1 85 ? 3.26 -1.083 -6.02 1 97.69 85 LEU B N 1
ATOM 2012 C CA . LEU B 1 85 ? 3.709 -0.513 -4.754 1 97.69 85 LEU B CA 1
ATOM 2013 C C . LEU B 1 85 ? 5.133 -0.96 -4.434 1 97.69 85 LEU B C 1
ATOM 2015 O O . LEU B 1 85 ? 5.398 -2.158 -4.316 1 97.69 85 LEU B O 1
ATOM 2019 N N . GLN B 1 86 ? 6 0.021 -4.297 1 96.88 86 GLN B N 1
ATOM 2020 C CA . GLN B 1 86 ? 7.355 -0.314 -3.879 1 96.88 86 GLN B CA 1
ATOM 2021 C C . GLN B 1 86 ? 7.516 -0.175 -2.367 1 96.88 86 GLN B C 1
ATOM 2023 O O . GLN B 1 86 ? 7.164 0.858 -1.793 1 96.88 86 GLN B O 1
ATOM 2028 N N . ALA B 1 87 ? 7.926 -1.187 -1.767 1 96 87 ALA B N 1
ATOM 2029 C CA . ALA B 1 87 ? 8.234 -1.288 -0.343 1 96 87 ALA B CA 1
ATOM 2030 C C . ALA B 1 87 ? 9.242 -2.4 -0.078 1 96 87 ALA B C 1
ATOM 2032 O O . ALA B 1 87 ? 9.469 -3.26 -0.935 1 96 87 ALA B O 1
ATOM 2033 N N . SER B 1 88 ? 9.898 -2.303 1.07 1 92.25 88 SER B N 1
ATOM 2034 C CA . SER B 1 88 ? 10.891 -3.328 1.38 1 92.25 88 SER B CA 1
ATOM 2035 C C . SER B 1 88 ? 10.664 -3.916 2.77 1 92.25 88 SER B C 1
ATOM 2037 O O . SER B 1 88 ? 9.938 -3.34 3.58 1 92.25 88 SER B O 1
ATOM 2039 N N . GLY B 1 89 ? 11.188 -5.117 2.941 1 91.69 89 GLY B N 1
ATOM 2040 C CA . GLY B 1 89 ? 11.203 -5.738 4.254 1 91.69 89 GLY B CA 1
ATOM 2041 C C . GLY B 1 89 ? 9.828 -5.844 4.891 1 91.69 89 GLY B C 1
ATOM 2042 O O . GLY B 1 89 ? 8.891 -6.344 4.266 1 91.69 89 GLY B O 1
ATOM 2043 N N . ARG B 1 90 ? 9.805 -5.426 6.098 1 93.44 90 ARG B N 1
ATOM 2044 C CA . ARG B 1 90 ? 8.586 -5.539 6.891 1 93.44 90 ARG B CA 1
ATOM 2045 C C . ARG B 1 90 ? 7.469 -4.68 6.301 1 93.44 90 ARG B C 1
ATOM 2047 O O . ARG B 1 90 ? 6.289 -5.027 6.402 1 93.44 90 ARG B O 1
ATOM 2054 N N . ASP B 1 91 ? 7.84 -3.566 5.645 1 96.31 91 ASP B N 1
ATOM 2055 C CA . ASP B 1 91 ? 6.84 -2.691 5.043 1 96.31 91 ASP B CA 1
ATOM 2056 C C . ASP B 1 91 ? 6.121 -3.389 3.887 1 96.31 91 ASP B C 1
ATOM 2058 O O . ASP B 1 91 ? 4.906 -3.252 3.732 1 96.31 91 ASP B O 1
ATOM 2062 N N . ALA B 1 92 ? 6.859 -4.148 3.143 1 96.88 92 ALA B N 1
ATOM 2063 C CA . ALA B 1 92 ? 6.281 -4.891 2.025 1 96.88 92 ALA B CA 1
ATOM 2064 C C . ALA B 1 92 ? 5.293 -5.945 2.518 1 96.88 92 ALA B C 1
ATOM 2066 O O . ALA B 1 92 ? 4.207 -6.098 1.958 1 96.88 92 ALA B O 1
ATOM 2067 N N . LEU B 1 93 ? 5.707 -6.652 3.541 1 96.75 93 LEU B N 1
ATOM 2068 C CA . LEU B 1 93 ? 4.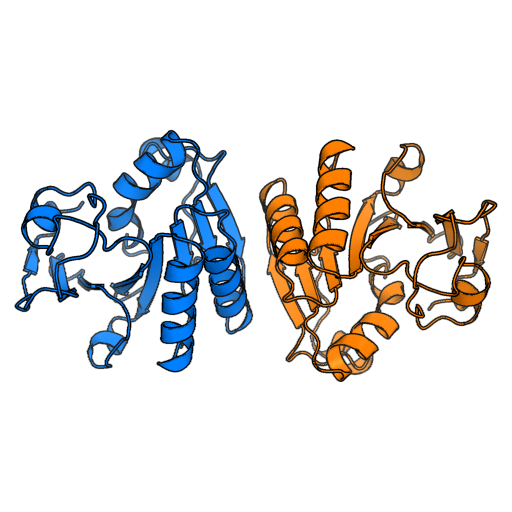84 -7.676 4.113 1 96.75 93 LEU B CA 1
ATOM 2069 C C . LEU B 1 93 ? 3.549 -7.062 4.645 1 96.75 93 LEU B C 1
ATOM 2071 O O . LEU B 1 93 ? 2.459 -7.578 4.383 1 96.75 93 LEU B O 1
ATOM 2075 N N . TRP B 1 94 ? 3.672 -6.008 5.344 1 97.12 94 TRP B N 1
ATOM 2076 C CA . TRP B 1 94 ? 2.496 -5.34 5.891 1 97.12 94 TRP B CA 1
ATOM 2077 C C . TRP B 1 94 ? 1.577 -4.855 4.773 1 97.12 94 TRP B C 1
ATOM 2079 O O . TRP B 1 94 ? 0.362 -5.059 4.828 1 97.12 94 TRP B O 1
ATOM 2089 N N . ALA B 1 95 ? 2.133 -4.219 3.777 1 98 95 ALA B N 1
ATOM 2090 C CA . ALA B 1 95 ? 1.347 -3.695 2.662 1 98 95 ALA B CA 1
ATOM 2091 C C . ALA B 1 95 ? 0.606 -4.816 1.94 1 98 95 ALA B C 1
ATOM 2093 O O . ALA B 1 95 ? -0.573 -4.68 1.608 1 98 95 ALA B O 1
ATOM 2094 N N . ALA B 1 96 ? 1.32 -5.883 1.711 1 98.44 96 ALA B N 1
ATOM 2095 C CA . ALA B 1 96 ? 0.691 -7.027 1.057 1 98.44 96 ALA B CA 1
ATOM 2096 C C . ALA B 1 96 ? -0.478 -7.555 1.882 1 98.44 96 ALA B C 1
ATOM 2098 O O . ALA B 1 96 ? -1.547 -7.848 1.34 1 98.44 96 ALA B O 1
ATOM 2099 N N . GLU B 1 97 ? -0.234 -7.656 3.174 1 98.25 97 GLU B N 1
ATOM 2100 C CA . GLU B 1 97 ? -1.282 -8.133 4.07 1 98.25 97 GLU B CA 1
ATOM 2101 C C . GLU B 1 97 ? -2.512 -7.23 4.012 1 98.25 97 GLU B C 1
ATOM 2103 O O . GLU B 1 97 ? -3.641 -7.719 3.902 1 98.25 97 GLU B O 1
ATOM 2108 N N . GLN B 1 98 ? -2.314 -5.992 4.039 1 98.12 98 GLN B N 1
ATOM 2109 C CA . GLN B 1 98 ? -3.432 -5.055 4.012 1 98.12 98 GLN B CA 1
ATOM 2110 C C . GLN B 1 98 ? -4.148 -5.094 2.666 1 98.12 98 GLN B C 1
ATOM 2112 O O . GLN B 1 98 ? -5.379 -5.027 2.611 1 98.12 98 GLN B O 1
ATOM 2117 N N . CYS B 1 99 ? -3.406 -5.164 1.564 1 98.62 99 CYS B N 1
ATOM 2118 C CA . CYS B 1 99 ? -4.02 -5.27 0.245 1 98.62 99 CYS B CA 1
ATOM 2119 C C . CYS B 1 99 ? -4.879 -6.523 0.143 1 98.62 99 CYS B C 1
ATOM 2121 O O . CYS B 1 99 ? -6.02 -6.465 -0.316 1 98.62 99 CYS B O 1
ATOM 2123 N N . LEU B 1 100 ? -4.359 -7.609 0.631 1 98.69 100 LEU B N 1
ATOM 2124 C CA . LEU B 1 100 ? -5.094 -8.867 0.586 1 98.69 100 LEU B CA 1
ATOM 2125 C C . LEU B 1 100 ? -6.383 -8.773 1.394 1 98.69 100 LEU B C 1
ATOM 2127 O O . LEU B 1 100 ? -7.434 -9.234 0.947 1 98.69 100 LEU B O 1
ATOM 2131 N N . ARG B 1 101 ? -6.262 -8.117 2.508 1 98.12 101 ARG B N 1
ATOM 2132 C CA . ARG B 1 101 ? -7.367 -8.078 3.457 1 98.12 101 ARG B CA 1
ATOM 2133 C C . ARG B 1 101 ? -8.43 -7.074 3.023 1 98.12 101 ARG B C 1
ATOM 2135 O O . ARG B 1 101 ? -9.57 -7.137 3.471 1 98.12 101 ARG B O 1
ATOM 2142 N N . SER B 1 102 ? -8.156 -6.184 2.117 1 97.25 102 SER B N 1
ATOM 2143 C CA . SER B 1 102 ? -8.93 -4.98 1.845 1 97.25 102 SER B CA 1
ATOM 2144 C C . SER B 1 102 ? -10.258 -5.316 1.168 1 97.25 102 SER B C 1
ATOM 2146 O O . SER B 1 102 ? -11.188 -4.512 1.184 1 97.25 102 SER B O 1
ATOM 2148 N N . GLY B 1 103 ? -10.344 -6.418 0.479 1 97.25 103 GLY B N 1
ATOM 2149 C CA . GLY B 1 103 ? -11.508 -6.73 -0.337 1 97.25 103 GLY B CA 1
ATOM 2150 C C . GLY B 1 103 ? -11.547 -5.961 -1.643 1 97.25 103 GLY B C 1
ATOM 2151 O O . GLY B 1 103 ? -12.477 -6.121 -2.438 1 97.25 103 GLY B O 1
ATOM 2152 N N . SER B 1 104 ? -10.508 -5.203 -1.876 1 97.25 104 SER B N 1
ATOM 2153 C CA . SER B 1 104 ? -10.484 -4.34 -3.051 1 97.25 104 SER B CA 1
ATOM 2154 C C . SER B 1 104 ? -9.594 -4.918 -4.148 1 97.25 104 SER B C 1
ATOM 2156 O O . SER B 1 104 ? -9.492 -4.348 -5.234 1 97.25 104 SER B O 1
ATOM 2158 N N . CYS B 1 105 ? -8.984 -6.078 -3.949 1 98.69 105 CYS B N 1
ATOM 2159 C CA . CYS B 1 105 ? -8.039 -6.66 -4.898 1 98.69 105 CYS B CA 1
ATOM 2160 C C . CYS B 1 105 ? -8.484 -8.055 -5.328 1 98.69 105 CYS B C 1
ATOM 2162 O O . CYS B 1 105 ? -8.961 -8.836 -4.508 1 98.69 105 CYS B O 1
ATOM 2164 N N . ALA B 1 106 ? -8.344 -8.32 -6.582 1 98.81 106 ALA B N 1
ATOM 2165 C CA . ALA B 1 106 ? -8.547 -9.68 -7.062 1 98.81 106 ALA B CA 1
ATOM 2166 C C . ALA B 1 106 ? -7.316 -10.547 -6.797 1 98.81 106 ALA B C 1
ATOM 2168 O O . ALA B 1 106 ? -7.438 -11.742 -6.52 1 98.81 106 ALA B O 1
ATOM 2169 N N . ALA B 1 107 ? -6.152 -9.906 -6.883 1 98.94 107 ALA B N 1
ATOM 2170 C CA . ALA B 1 107 ? -4.898 -10.609 -6.637 1 98.94 107 ALA B CA 1
ATOM 2171 C C . ALA B 1 107 ? -3.834 -9.656 -6.094 1 98.94 107 ALA B C 1
ATOM 2173 O O . ALA B 1 107 ? -3.811 -8.477 -6.441 1 98.94 107 ALA B O 1
ATOM 2174 N N . VAL B 1 108 ? -3.021 -10.188 -5.258 1 98.94 108 VAL B N 1
ATOM 2175 C CA . VAL B 1 108 ? -1.862 -9.469 -4.73 1 98.94 108 VAL B CA 1
ATOM 2176 C C . VAL B 1 108 ? -0.614 -10.344 -4.867 1 98.94 108 VAL B C 1
ATOM 2178 O O . VAL B 1 108 ? -0.598 -11.492 -4.426 1 98.94 108 VAL B O 1
ATOM 2181 N N . LEU B 1 109 ? 0.369 -9.82 -5.594 1 98.75 109 LEU B N 1
ATOM 2182 C CA . LEU B 1 109 ? 1.689 -10.438 -5.672 1 98.75 109 LEU B CA 1
ATOM 2183 C C . LEU B 1 109 ? 2.678 -9.719 -4.762 1 98.75 109 LEU B C 1
ATOM 2185 O O . LEU B 1 109 ? 2.732 -8.484 -4.742 1 98.75 109 LEU B O 1
ATOM 2189 N N . CYS B 1 110 ? 3.434 -10.492 -4.023 1 98.06 110 CYS B N 1
ATOM 2190 C CA . CYS B 1 110 ? 4.418 -9.852 -3.156 1 98.06 110 CYS B CA 1
ATOM 2191 C C . CYS B 1 110 ? 5.727 -10.633 -3.152 1 98.06 110 CYS B C 1
ATOM 2193 O O . CYS B 1 110 ? 5.75 -11.82 -3.494 1 98.06 110 CYS B O 1
ATOM 2195 N N . TRP B 1 111 ? 6.809 -9.977 -2.852 1 96.5 111 TRP B N 1
ATOM 2196 C CA . TRP B 1 111 ? 8.164 -10.5 -2.734 1 96.5 111 TRP B CA 1
ATOM 2197 C C . TRP B 1 111 ? 8.727 -10.25 -1.339 1 96.5 111 TRP B C 1
ATOM 2199 O O . TRP B 1 111 ? 9.641 -9.438 -1.169 1 96.5 111 TRP B O 1
ATOM 2209 N N . PRO B 1 112 ? 8.18 -10.945 -0.352 1 89.25 112 PRO B N 1
ATOM 2210 C CA . PRO B 1 112 ? 8.617 -10.688 1.021 1 89.25 112 PRO B CA 1
ATOM 2211 C C . PRO B 1 112 ? 10.031 -11.188 1.293 1 89.25 112 PRO B C 1
ATOM 2213 O O . PRO B 1 112 ? 10.398 -12.289 0.865 1 89.25 112 PRO B O 1
ATOM 2216 N N . PRO B 1 113 ? 10.812 -10.234 1.858 1 76.62 113 PRO B N 1
ATOM 2217 C CA . PRO B 1 113 ? 12.102 -10.773 2.289 1 76.62 113 PRO B CA 1
ATOM 2218 C C . PRO B 1 113 ? 11.984 -11.688 3.506 1 76.62 113 PRO B C 1
ATOM 2220 O O . PRO B 1 113 ? 11.188 -11.422 4.41 1 76.62 113 PRO B O 1
ATOM 2223 N N . GLN B 1 114 ? 12.617 -12.836 3.523 1 79.75 114 GLN B N 1
ATOM 2224 C CA . GLN B 1 114 ? 12.734 -13.828 4.594 1 79.75 114 GLN B CA 1
ATOM 2225 C C . GLN B 1 114 ? 11.43 -13.945 5.375 1 79.75 114 GLN B C 1
ATOM 2227 O O . GLN B 1 114 ? 11.422 -13.859 6.602 1 79.75 114 GLN B O 1
ATOM 2232 N N . ALA B 1 115 ? 10.32 -14.125 4.852 1 84.12 115 ALA B N 1
ATOM 2233 C CA . ALA B 1 115 ? 9.055 -14.328 5.551 1 84.12 115 ALA B CA 1
ATOM 2234 C C . ALA B 1 115 ? 9.07 -15.641 6.336 1 84.12 115 ALA B C 1
ATOM 2236 O O . ALA B 1 115 ? 9.344 -16.703 5.773 1 84.12 115 ALA B O 1
ATOM 2237 N N . ASP B 1 116 ? 8.852 -15.531 7.664 1 91.62 116 ASP B N 1
ATOM 2238 C CA . ASP B 1 116 ? 8.719 -16.719 8.492 1 91.62 116 ASP B CA 1
ATOM 2239 C C . ASP B 1 116 ? 7.297 -17.281 8.43 1 91.62 116 ASP B C 1
ATOM 2241 O O . ASP B 1 116 ? 6.465 -16.781 7.672 1 91.62 116 ASP B O 1
ATOM 2245 N N . ASP B 1 117 ? 7.094 -18.328 9.164 1 94.44 117 ASP B N 1
ATOM 2246 C CA . ASP B 1 117 ? 5.816 -19.031 9.164 1 94.44 117 ASP B CA 1
ATOM 2247 C C . ASP B 1 117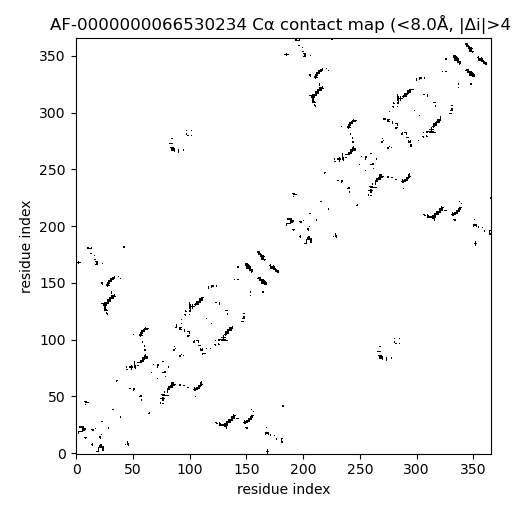 ? 4.672 -18.109 9.57 1 94.44 117 ASP B C 1
ATOM 2249 O O . ASP B 1 117 ? 3.6 -18.125 8.961 1 94.44 117 ASP B O 1
ATOM 2253 N N . ARG B 1 118 ? 4.953 -17.344 10.531 1 95.38 118 ARG B N 1
ATOM 2254 C CA . ARG B 1 118 ? 3.924 -16.438 11.031 1 95.38 118 ARG B CA 1
ATOM 2255 C C . ARG B 1 118 ? 3.506 -15.438 9.961 1 95.38 118 ARG B C 1
ATOM 2257 O O . ARG B 1 118 ? 2.314 -15.188 9.766 1 95.38 118 ARG B O 1
ATOM 2264 N N . ALA B 1 119 ? 4.449 -14.828 9.289 1 96.69 119 ALA B N 1
ATOM 2265 C CA . ALA B 1 119 ? 4.184 -13.867 8.227 1 96.69 119 ALA B CA 1
ATOM 2266 C C . ALA B 1 119 ? 3.369 -14.5 7.105 1 96.69 119 ALA B C 1
ATOM 2268 O O . ALA B 1 119 ? 2.412 -13.906 6.605 1 96.69 119 ALA B O 1
ATOM 2269 N N . LEU B 1 120 ? 3.695 -15.727 6.762 1 97.38 120 LEU B N 1
ATOM 2270 C CA . LEU B 1 120 ? 2.984 -16.438 5.699 1 97.38 120 LEU B CA 1
ATOM 2271 C C . LEU B 1 120 ? 1.561 -16.766 6.129 1 97.38 120 LEU B C 1
ATOM 2273 O O . LEU B 1 120 ? 0.633 -16.703 5.316 1 97.38 120 LEU B O 1
ATOM 2277 N N . ARG B 1 121 ? 1.396 -17.109 7.352 1 97.69 121 ARG B N 1
ATOM 2278 C CA . ARG B 1 121 ? 0.058 -17.391 7.871 1 97.69 121 ARG B CA 1
ATOM 2279 C C . ARG B 1 121 ? -0.809 -16.125 7.832 1 97.69 121 ARG B C 1
ATOM 2281 O O . ARG B 1 121 ? -1.989 -16.203 7.484 1 97.69 121 ARG B O 1
ATOM 2288 N N . ARG B 1 122 ? -0.18 -14.977 8.156 1 97.38 122 ARG B N 1
ATOM 2289 C CA . ARG B 1 122 ? -0.915 -13.711 8.102 1 97.38 122 ARG B CA 1
ATOM 2290 C C . ARG B 1 122 ? -1.361 -13.406 6.672 1 97.38 122 ARG B C 1
ATOM 2292 O O . ARG B 1 122 ? -2.486 -12.953 6.453 1 97.38 122 ARG B O 1
ATOM 2299 N N . LEU B 1 123 ? -0.5 -13.664 5.719 1 98.19 123 LEU B N 1
ATOM 2300 C CA . LEU B 1 123 ? -0.86 -13.461 4.32 1 98.19 123 LEU B CA 1
ATOM 2301 C C . LEU B 1 123 ? -1.986 -14.398 3.906 1 98.19 123 LEU B C 1
ATOM 2303 O O . LEU B 1 123 ? -2.91 -14 3.197 1 98.19 123 LEU B O 1
ATOM 2307 N N . GLN B 1 124 ? -1.937 -15.633 4.371 1 98.06 124 GLN B N 1
ATOM 2308 C CA . GLN B 1 124 ? -2.973 -16.609 4.066 1 98.06 124 GLN B CA 1
ATOM 2309 C C . GLN B 1 124 ? -4.324 -16.172 4.629 1 98.06 124 GLN B C 1
ATOM 2311 O O . GLN B 1 124 ? -5.34 -16.234 3.934 1 98.06 124 GLN B O 1
ATOM 2316 N N . VAL B 1 125 ? -4.348 -15.773 5.824 1 98.31 125 VAL B N 1
ATOM 2317 C CA . VAL B 1 125 ? -5.57 -15.32 6.48 1 98.31 125 VAL B CA 1
ATOM 2318 C C . VAL B 1 125 ? -6.109 -14.086 5.77 1 98.31 125 VAL B C 1
ATOM 2320 O O . VAL B 1 125 ? -7.316 -13.961 5.559 1 98.31 125 VAL B O 1
ATOM 2323 N N . ALA B 1 126 ? -5.227 -13.188 5.391 1 98.5 126 ALA B N 1
ATOM 2324 C CA . ALA B 1 126 ? -5.621 -11.969 4.691 1 98.5 126 ALA B CA 1
ATOM 2325 C C . ALA B 1 126 ? -6.266 -12.289 3.346 1 98.5 126 ALA B C 1
ATOM 2327 O O . ALA B 1 126 ? -7.273 -11.688 2.971 1 98.5 126 ALA B O 1
ATOM 2328 N N . ALA B 1 127 ? -5.695 -13.242 2.648 1 98.56 127 ALA B N 1
ATOM 2329 C CA . ALA B 1 127 ? -6.246 -13.664 1.364 1 98.56 127 ALA B CA 1
ATOM 2330 C C . ALA B 1 127 ? -7.664 -14.203 1.526 1 98.56 127 ALA B C 1
ATOM 2332 O O . ALA B 1 127 ? -8.547 -13.914 0.71 1 98.56 127 ALA B O 1
ATOM 2333 N N . GLU B 1 128 ? -7.848 -14.969 2.559 1 97.94 128 GLU B N 1
ATOM 2334 C CA . GLU B 1 128 ? -9.172 -15.516 2.852 1 97.94 128 GLU B CA 1
ATOM 2335 C C . GLU B 1 128 ? -10.164 -14.406 3.176 1 97.94 128 GLU B C 1
ATOM 2337 O O . GLU B 1 128 ? -11.266 -14.375 2.625 1 97.94 128 GLU B O 1
ATOM 2342 N N . SER B 1 129 ? -9.742 -13.508 4.039 1 97.62 129 SER B N 1
ATOM 2343 C CA . SER B 1 129 ? -10.602 -12.422 4.504 1 97.62 129 SER B CA 1
ATOM 2344 C C . SER B 1 129 ? -11.023 -11.516 3.35 1 97.62 129 SER B C 1
ATOM 2346 O O . SER B 1 129 ? -12.18 -11.102 3.266 1 97.62 129 SER B O 1
ATOM 2348 N N . GLY B 1 130 ? -10.102 -11.242 2.471 1 98.12 130 GLY B N 1
ATOM 2349 C CA . GLY B 1 130 ? -10.375 -10.32 1.378 1 98.12 130 GLY B CA 1
ATOM 2350 C C . GLY B 1 130 ? -10.844 -11.016 0.115 1 98.12 130 GLY B C 1
ATOM 2351 O O . GLY B 1 130 ? -11.156 -10.359 -0.882 1 98.12 130 GLY B O 1
ATOM 2352 N N . GLN B 1 131 ? -10.867 -12.289 0.157 1 98.25 131 GLN B N 1
ATOM 2353 C CA . GLN B 1 131 ? -11.266 -13.094 -0.989 1 98.25 131 GLN B CA 1
ATOM 2354 C C . GLN B 1 131 ? -10.43 -12.758 -2.221 1 98.25 131 GLN B C 1
ATOM 2356 O O . GLN B 1 131 ? -10.977 -12.523 -3.301 1 98.25 131 GLN B O 1
ATOM 2361 N N . ALA B 1 132 ? -9.172 -12.75 -2.039 1 98.69 132 ALA B N 1
ATOM 2362 C CA . ALA B 1 132 ? -8.227 -12.422 -3.102 1 98.69 132 ALA B CA 1
ATOM 2363 C C . ALA B 1 132 ? -7.27 -13.586 -3.359 1 98.69 132 ALA B C 1
ATOM 2365 O O . ALA B 1 132 ? -7.07 -14.438 -2.492 1 98.69 132 ALA B O 1
ATOM 2366 N N . LEU B 1 133 ? -6.707 -13.664 -4.559 1 98.75 133 LEU B N 1
ATOM 2367 C CA . LEU B 1 133 ? -5.562 -14.523 -4.832 1 98.75 133 LEU B CA 1
ATOM 2368 C C . LEU B 1 133 ? -4.273 -13.906 -4.305 1 98.75 133 LEU B C 1
ATOM 2370 O O . LEU B 1 133 ? -3.92 -12.781 -4.68 1 98.75 133 LEU B O 1
ATOM 2374 N N . GLY B 1 134 ? -3.664 -14.555 -3.402 1 98.81 134 GLY B N 1
ATOM 2375 C CA . GLY B 1 134 ? -2.352 -14.117 -2.955 1 98.81 134 GLY B CA 1
ATOM 2376 C C . GLY B 1 134 ? -1.217 -14.922 -3.561 1 98.81 134 GLY B C 1
ATOM 2377 O O . GLY B 1 134 ? -1.304 -16.141 -3.664 1 98.81 134 GLY B O 1
ATOM 2378 N N . PHE B 1 135 ? -0.177 -14.281 -3.988 1 98.75 135 PHE B N 1
ATOM 2379 C CA . PHE B 1 135 ? 1.02 -14.938 -4.504 1 98.75 135 PHE B CA 1
ATOM 2380 C C . PHE B 1 135 ? 2.268 -14.414 -3.807 1 98.75 135 PHE B C 1
ATOM 2382 O O . PHE B 1 135 ? 2.535 -13.211 -3.828 1 98.75 135 PHE B O 1
ATOM 2389 N N . ALA B 1 136 ? 3.016 -15.258 -3.238 1 98.19 136 ALA B N 1
ATOM 2390 C CA . ALA B 1 136 ? 4.285 -14.891 -2.615 1 98.19 136 ALA B CA 1
ATOM 2391 C C . ALA B 1 136 ? 5.465 -15.492 -3.375 1 98.19 136 ALA B C 1
ATOM 2393 O O . ALA B 1 136 ? 5.59 -16.719 -3.469 1 98.19 136 ALA B O 1
ATOM 2394 N N . TYR B 1 137 ? 6.27 -14.672 -3.961 1 97.31 137 TYR B N 1
ATOM 2395 C CA . TYR B 1 137 ? 7.508 -15.109 -4.594 1 97.31 137 TYR B CA 1
ATOM 2396 C C . TYR B 1 137 ? 8.641 -15.188 -3.576 1 97.31 137 TYR B C 1
ATOM 2398 O O . TYR B 1 137 ? 8.961 -14.195 -2.914 1 97.31 137 TYR B O 1
ATOM 2406 N N . ARG B 1 138 ? 9.25 -16.344 -3.436 1 96.19 138 ARG B N 1
ATOM 2407 C CA . ARG B 1 138 ? 10.281 -16.578 -2.428 1 96.19 138 ARG B CA 1
ATOM 2408 C C . ARG B 1 138 ? 11.461 -17.344 -3.021 1 96.19 138 ARG B C 1
ATOM 2410 O O . ARG B 1 138 ? 11.344 -17.953 -4.082 1 96.19 138 ARG B O 1
ATOM 2417 N N . PRO B 1 139 ? 12.633 -17.234 -2.314 1 95.25 139 PRO B N 1
ATOM 2418 C CA . PRO B 1 139 ? 13.805 -17.969 -2.814 1 95.25 139 PRO B CA 1
ATOM 2419 C C . PRO B 1 139 ? 13.609 -19.469 -2.799 1 95.25 139 PRO B C 1
ATOM 2421 O O . PRO B 1 139 ? 12.961 -20.016 -1.896 1 95.25 139 PRO B O 1
ATOM 2424 N N . LEU B 1 140 ? 14.273 -20.109 -3.705 1 94 140 LEU B N 1
ATOM 2425 C CA . LEU B 1 140 ? 14.188 -21.547 -3.875 1 94 140 LEU B CA 1
ATOM 2426 C C . LEU B 1 140 ? 14.617 -22.281 -2.604 1 94 140 LEU B C 1
ATOM 2428 O O . LEU B 1 140 ? 14.094 -23.344 -2.283 1 94 140 LEU B O 1
ATOM 2432 N N . ARG B 1 141 ? 15.531 -21.719 -1.815 1 93.5 141 ARG B N 1
ATOM 2433 C CA . ARG B 1 141 ? 16.047 -22.344 -0.608 1 93.5 141 ARG B CA 1
ATOM 2434 C C . ARG B 1 141 ? 14.953 -22.547 0.43 1 93.5 141 ARG B C 1
ATOM 2436 O O . ARG B 1 141 ? 15.102 -23.359 1.348 1 93.5 141 ARG B O 1
ATOM 2443 N N . GLU B 1 142 ? 13.867 -21.859 0.256 1 95.31 142 GLU B N 1
ATOM 2444 C CA . GLU B 1 142 ? 12.766 -21.953 1.212 1 95.31 142 GLU B CA 1
ATOM 2445 C C . GLU B 1 142 ? 11.922 -23.203 0.952 1 95.31 142 GLU B C 1
ATOM 2447 O O . GLU B 1 142 ? 11.008 -23.516 1.717 1 95.31 142 GLU B O 1
ATOM 2452 N N . ALA B 1 143 ? 12.227 -23.984 -0.079 1 93.38 143 ALA B N 1
ATOM 2453 C CA . ALA B 1 143 ? 11.477 -25.188 -0.446 1 93.38 143 ALA B CA 1
ATOM 2454 C C . ALA B 1 143 ? 11.508 -26.219 0.674 1 93.38 143 ALA B C 1
ATOM 2456 O O . ALA B 1 143 ? 10.578 -27.016 0.823 1 93.38 143 ALA B O 1
ATOM 2457 N N . VAL B 1 144 ? 12.523 -26.188 1.474 1 93.12 144 VAL B N 1
ATOM 2458 C CA . VAL B 1 144 ? 12.727 -27.203 2.496 1 93.12 144 VAL B CA 1
ATOM 2459 C C . VAL B 1 144 ? 11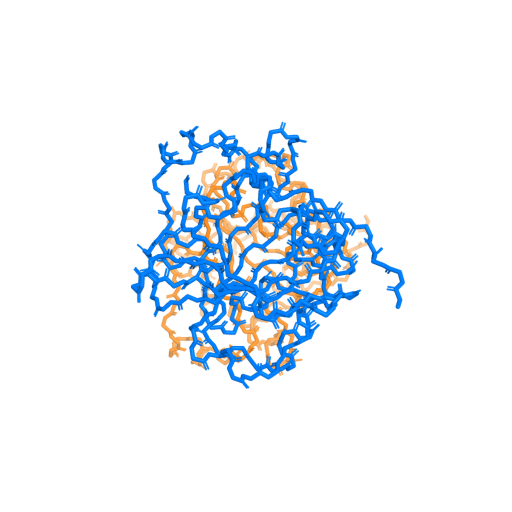.867 -26.891 3.719 1 93.12 144 VAL B C 1
ATOM 2461 O O . VAL B 1 144 ? 11.672 -27.75 4.586 1 93.12 144 VAL B O 1
ATOM 2464 N N . ASN B 1 145 ? 11.375 -25.688 3.785 1 93.06 145 ASN B N 1
ATOM 2465 C CA . ASN B 1 145 ? 10.594 -25.266 4.941 1 93.06 145 ASN B CA 1
ATOM 2466 C C . ASN B 1 145 ? 9.102 -25.5 4.715 1 93.06 145 ASN B C 1
ATOM 2468 O O . ASN B 1 145 ? 8.609 -25.375 3.594 1 93.06 145 ASN B O 1
ATOM 2472 N N . PRO B 1 146 ? 8.445 -25.953 5.715 1 91.62 146 PRO B N 1
ATOM 2473 C CA . PRO B 1 146 ? 6.984 -25.969 5.582 1 91.62 146 PRO B CA 1
ATOM 2474 C C . PRO B 1 146 ? 6.395 -24.578 5.34 1 91.62 146 PRO B C 1
ATOM 2476 O O . PRO B 1 146 ? 7.066 -23.562 5.574 1 91.62 146 PRO B O 1
ATOM 2479 N N . SER B 1 147 ? 5.164 -24.531 4.781 1 93.31 147 SER B N 1
ATOM 2480 C CA . SER B 1 147 ? 4.469 -23.281 4.477 1 93.31 147 SER B CA 1
ATOM 2481 C C . SER B 1 147 ? 2.957 -23.453 4.617 1 93.31 147 SER B C 1
ATOM 2483 O O . SER B 1 147 ? 2.402 -24.484 4.254 1 93.31 147 SER B O 1
ATOM 2485 N N . PRO B 1 148 ? 2.324 -22.422 5.176 1 94.69 148 PRO B N 1
ATOM 2486 C CA . PRO B 1 148 ? 0.861 -22.469 5.242 1 94.69 148 PRO B CA 1
ATOM 2487 C C . PRO B 1 148 ? 0.202 -22.234 3.887 1 94.69 148 PRO B C 1
ATOM 2489 O O . PRO B 1 148 ? -1.022 -22.328 3.766 1 94.69 148 PRO B O 1
ATOM 2492 N N . ALA B 1 149 ? 0.885 -21.922 2.826 1 95.81 149 ALA B N 1
ATOM 2493 C CA . ALA B 1 149 ? 0.313 -21.672 1.509 1 95.81 149 ALA B CA 1
ATOM 2494 C C . ALA B 1 149 ? -0.456 -22.875 0.992 1 95.81 149 ALA B C 1
ATOM 2496 O O . ALA B 1 149 ? -0.026 -24.016 1.178 1 95.81 149 ALA B O 1
ATOM 2497 N N . ALA B 1 150 ? -1.507 -22.609 0.346 1 95.62 150 ALA B N 1
ATOM 2498 C CA . ALA B 1 150 ? -2.354 -23.688 -0.184 1 95.62 150 ALA B CA 1
ATOM 2499 C C . ALA B 1 150 ? -1.67 -24.391 -1.347 1 95.62 150 ALA B C 1
ATOM 2501 O O . ALA B 1 150 ? -1.966 -25.562 -1.628 1 95.62 150 ALA B O 1
ATOM 2502 N N . LEU B 1 151 ? -0.819 -23.734 -1.991 1 95.44 151 LEU B N 1
ATOM 2503 C CA . LEU B 1 151 ? -0.086 -24.25 -3.143 1 95.44 151 LEU B CA 1
ATOM 2504 C C . LEU B 1 151 ? 1.354 -23.75 -3.141 1 95.44 151 LEU B C 1
ATOM 2506 O O . LEU B 1 151 ? 1.602 -22.562 -2.871 1 95.44 151 LEU B O 1
ATOM 2510 N N . ARG B 1 152 ? 2.273 -24.656 -3.348 1 96 152 ARG B N 1
ATOM 2511 C CA . ARG B 1 152 ? 3.684 -24.297 -3.469 1 96 152 ARG B CA 1
ATOM 2512 C C . ARG B 1 152 ? 4.27 -24.828 -4.777 1 96 152 ARG B C 1
ATOM 2514 O O . ARG B 1 152 ? 4.242 -26.031 -5.035 1 96 152 ARG B O 1
ATOM 2521 N N . LEU B 1 153 ? 4.758 -23.922 -5.535 1 95.38 153 LEU B N 1
ATOM 2522 C CA . LEU B 1 153 ? 5.391 -24.25 -6.809 1 95.38 153 LEU B CA 1
ATOM 2523 C C . LEU B 1 153 ? 6.852 -23.828 -6.816 1 95.38 153 LEU B C 1
ATOM 2525 O O . LEU B 1 153 ? 7.211 -22.812 -6.211 1 95.38 153 LEU B O 1
ATOM 2529 N N . CYS B 1 154 ? 7.633 -24.531 -7.531 1 94.75 154 CYS B N 1
ATOM 2530 C CA . CYS B 1 154 ? 9.039 -24.219 -7.719 1 94.75 154 CYS B CA 1
ATOM 2531 C C . CYS B 1 154 ? 9.367 -24.031 -9.195 1 94.75 154 CYS B C 1
ATOM 2533 O O . CYS B 1 154 ? 9.102 -24.922 -10.008 1 94.75 154 CYS B O 1
ATOM 2535 N N . ILE B 1 155 ? 9.891 -22.906 -9.508 1 94.44 155 ILE B N 1
ATOM 2536 C CA . ILE B 1 155 ? 10.383 -22.656 -10.859 1 94.44 155 ILE B CA 1
ATOM 2537 C C . ILE B 1 155 ? 11.883 -22.953 -10.922 1 94.44 155 ILE B C 1
ATOM 2539 O O . ILE B 1 155 ? 12.68 -22.297 -10.25 1 94.44 155 ILE B O 1
ATOM 2543 N N . GLU B 1 156 ? 12.242 -23.844 -11.727 1 91.69 156 GLU B N 1
ATOM 2544 C CA . GLU B 1 156 ? 13.641 -24.172 -11.969 1 91.69 156 GLU B CA 1
ATOM 2545 C C . GLU B 1 156 ? 14.07 -23.75 -13.367 1 91.69 156 GLU B C 1
ATOM 2547 O O . GLU B 1 156 ? 13.273 -23.812 -14.312 1 91.69 156 GLU B O 1
ATOM 2552 N N . THR B 1 157 ? 15.312 -23.359 -13.469 1 88.38 157 THR B N 1
ATOM 2553 C CA . THR B 1 157 ? 15.773 -22.828 -14.75 1 88.38 157 THR B CA 1
ATOM 2554 C C . THR B 1 157 ? 16.734 -23.797 -15.422 1 88.38 157 THR B C 1
ATOM 2556 O O . THR B 1 157 ? 16.953 -23.719 -16.625 1 88.38 157 THR B O 1
ATOM 2559 N N . ARG B 1 158 ? 17.359 -24.75 -14.727 1 87.75 158 ARG B N 1
ATOM 2560 C CA . ARG B 1 158 ? 18.328 -25.672 -15.312 1 87.75 158 ARG B CA 1
ATOM 2561 C C . ARG B 1 158 ? 18.062 -27.094 -14.844 1 87.75 158 ARG B C 1
ATOM 2563 O O . ARG B 1 158 ? 18.625 -27.531 -13.836 1 87.75 158 ARG B O 1
ATOM 2570 N N . PRO B 1 159 ? 17.328 -27.844 -15.688 1 85.94 159 PRO B N 1
ATOM 2571 C CA . PRO B 1 159 ? 16.547 -27.438 -16.859 1 85.94 159 PRO B CA 1
ATOM 2572 C C . PRO B 1 159 ? 15.297 -26.641 -16.484 1 85.94 159 PRO B C 1
ATOM 2574 O O . PRO B 1 159 ? 14.852 -26.688 -15.336 1 85.94 159 PRO B O 1
ATOM 2577 N N . PRO B 1 160 ? 14.766 -25.906 -17.359 1 88.19 160 PRO B N 1
ATOM 2578 C CA . PRO B 1 160 ? 13.555 -25.141 -17.062 1 88.19 160 PRO B CA 1
ATOM 2579 C C . PRO B 1 160 ? 12.344 -26.031 -16.781 1 88.19 160 PRO B C 1
ATOM 2581 O O . PRO B 1 160 ? 11.906 -26.766 -17.672 1 88.19 160 PRO B O 1
ATOM 2584 N N . ARG B 1 161 ? 11.852 -26.047 -15.625 1 92.06 161 ARG B N 1
ATOM 2585 C CA . ARG B 1 161 ? 10.703 -26.859 -15.25 1 92.06 161 ARG B CA 1
ATOM 2586 C C . ARG B 1 161 ? 9.961 -26.234 -14.062 1 92.06 161 ARG B C 1
ATOM 2588 O O . ARG B 1 161 ? 10.477 -25.328 -13.406 1 92.06 161 ARG B O 1
ATOM 2595 N N . LEU B 1 162 ? 8.734 -26.656 -13.906 1 93.25 162 LEU B N 1
ATOM 2596 C CA . LEU B 1 162 ? 7.879 -26.297 -12.789 1 93.25 162 LEU B CA 1
ATOM 2597 C C . LEU B 1 162 ? 7.562 -27.5 -11.922 1 93.25 162 LEU B C 1
ATOM 2599 O O . LEU B 1 162 ? 7.078 -28.516 -12.422 1 93.25 162 LEU B O 1
ATOM 2603 N N . ARG B 1 163 ? 7.91 -27.406 -10.633 1 93 163 ARG B N 1
ATOM 2604 C CA . ARG B 1 163 ? 7.594 -28.484 -9.703 1 93 163 ARG B CA 1
ATOM 2605 C C . ARG B 1 163 ? 6.469 -28.094 -8.758 1 93 163 ARG B C 1
ATOM 2607 O O . ARG B 1 163 ? 6.449 -26.969 -8.25 1 93 163 ARG B O 1
ATOM 2614 N N . ILE B 1 164 ? 5.582 -29 -8.539 1 93.62 164 ILE B N 1
ATOM 2615 C CA . ILE B 1 164 ? 4.543 -28.812 -7.531 1 93.62 164 ILE B CA 1
ATOM 2616 C C . ILE B 1 164 ? 4.984 -29.453 -6.219 1 93.62 164 ILE B C 1
ATOM 2618 O O . ILE B 1 164 ? 5.105 -30.688 -6.133 1 93.62 164 ILE B O 1
ATOM 2622 N N . LEU B 1 165 ? 5.172 -28.672 -5.211 1 92.44 165 LEU B N 1
ATOM 2623 C CA . LEU B 1 165 ? 5.684 -29.156 -3.936 1 92.44 165 LEU B CA 1
ATOM 2624 C C . LEU B 1 165 ? 4.539 -29.516 -2.994 1 92.44 165 LEU B C 1
ATOM 2626 O O . LEU B 1 165 ? 4.656 -30.453 -2.201 1 92.44 165 LEU B O 1
ATOM 2630 N N . LYS B 1 166 ? 3.543 -28.734 -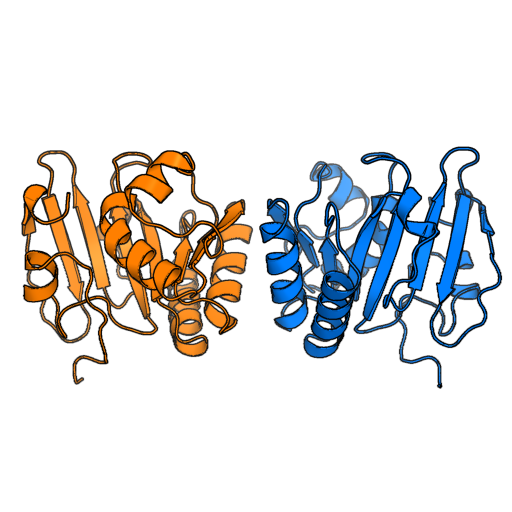3.076 1 90.19 166 LYS B N 1
ATOM 2631 C CA . LYS B 1 166 ? 2.396 -28.859 -2.184 1 90.19 166 LYS B CA 1
ATOM 2632 C C . LYS B 1 166 ? 1.128 -28.328 -2.836 1 90.19 166 LYS B C 1
ATOM 2634 O O . LYS B 1 166 ? 1.171 -27.312 -3.541 1 90.19 166 LYS B O 1
ATOM 2639 N N . CYS B 1 167 ? 0.028 -29.031 -2.65 1 88.56 167 CYS B N 1
ATOM 2640 C CA . CYS B 1 167 ? -1.282 -28.516 -3.031 1 88.56 167 CYS B CA 1
ATOM 2641 C C . CYS B 1 167 ? -2.352 -28.953 -2.041 1 88.56 167 CYS B C 1
ATOM 2643 O O . CYS B 1 167 ? -2.479 -30.141 -1.75 1 88.56 167 CYS B O 1
ATOM 2645 N N . ARG B 1 168 ? -2.971 -27.969 -1.552 1 80.19 168 ARG B N 1
ATOM 2646 C CA . ARG B 1 168 ? -4.074 -28.297 -0.659 1 80.19 168 ARG B CA 1
ATOM 2647 C C . ARG B 1 168 ? -5.082 -29.203 -1.353 1 80.19 168 ARG B C 1
ATOM 2649 O O . ARG B 1 168 ? -5.477 -28.953 -2.492 1 80.19 168 ARG B O 1
ATOM 2656 N N . GLY B 1 169 ? -5.672 -30.188 -0.635 1 70.75 169 GLY B N 1
ATOM 2657 C CA . GLY B 1 169 ? -6.664 -31.125 -1.149 1 70.75 169 GLY B CA 1
ATOM 2658 C C . GLY B 1 169 ? -6.059 -32.25 -1.949 1 70.75 169 GLY B C 1
ATOM 2659 O O . GLY B 1 169 ? -6.758 -33.188 -2.334 1 70.75 169 GLY B O 1
ATOM 2660 N N . GLY B 1 170 ? -4.797 -32.156 -2.324 1 65.88 170 GLY B N 1
ATOM 2661 C CA . GLY B 1 170 ? -4.289 -33.25 -3.145 1 65.88 170 GLY B CA 1
ATOM 2662 C C . GLY B 1 170 ? -2.871 -33.656 -2.787 1 65.88 170 GLY B C 1
ATOM 2663 O O . GLY B 1 170 ? -2.17 -32.906 -2.084 1 65.88 170 GLY B O 1
ATOM 2664 N N . LEU B 1 171 ? -2.584 -34.875 -2.801 1 58.19 171 LEU B N 1
ATOM 2665 C CA . LEU B 1 171 ? -1.242 -35.438 -2.689 1 58.19 171 LEU B CA 1
ATOM 2666 C C . LEU B 1 171 ? -0.379 -35.031 -3.877 1 58.19 171 LEU B C 1
ATOM 2668 O O . LEU B 1 171 ? -0.59 -35.5 -4.996 1 58.19 171 LEU B O 1
ATOM 2672 N N . ALA B 1 172 ? -0.192 -33.781 -4.059 1 57.56 172 ALA B N 1
ATOM 2673 C CA . ALA B 1 172 ? 0.586 -33.562 -5.277 1 57.56 172 ALA B CA 1
ATOM 2674 C C . ALA B 1 172 ? 1.941 -34.281 -5.191 1 57.56 172 ALA B C 1
ATOM 2676 O O . ALA B 1 172 ? 2.762 -33.938 -4.328 1 57.56 172 ALA B O 1
ATOM 2677 N N . PRO B 1 173 ? 2.025 -35.531 -5.602 1 56.69 173 PRO B N 1
ATOM 2678 C CA . PRO B 1 173 ? 3.416 -35.969 -5.797 1 56.69 173 PRO B CA 1
ATOM 2679 C C . PRO B 1 173 ? 4.262 -34.875 -6.484 1 56.69 173 PRO B C 1
ATOM 2681 O O . PRO B 1 173 ? 3.723 -34 -7.152 1 56.69 173 PRO B O 1
ATOM 2684 N N . ALA B 1 174 ? 5.594 -34.75 -6.02 1 67 174 ALA B N 1
ATOM 2685 C CA . ALA B 1 174 ? 6.547 -33.906 -6.742 1 67 174 ALA B CA 1
ATOM 2686 C C . ALA B 1 174 ? 6.367 -34.062 -8.25 1 67 174 ALA B C 1
ATOM 2688 O O . ALA B 1 174 ? 6.945 -34.938 -8.867 1 67 174 ALA B O 1
ATOM 2689 N N . THR B 1 175 ? 5.227 -33.531 -8.758 1 82.88 175 THR B N 1
ATOM 2690 C CA . THR B 1 175 ? 4.973 -33.5 -10.195 1 82.88 175 THR B CA 1
ATOM 2691 C C . THR B 1 175 ? 5.75 -32.375 -10.875 1 82.88 175 THR B C 1
ATOM 2693 O O . THR B 1 175 ? 5.898 -31.297 -10.32 1 82.88 175 THR B O 1
ATOM 2696 N N . VAL B 1 176 ? 6.332 -32.688 -12 1 87.12 176 VAL B N 1
ATOM 2697 C CA . VAL B 1 176 ? 7.188 -31.75 -12.727 1 87.12 176 VAL B CA 1
ATOM 2698 C C . VAL B 1 176 ? 6.594 -31.469 -14.102 1 87.12 176 VAL B C 1
ATOM 2700 O O . VAL B 1 176 ? 6.129 -32.375 -14.789 1 87.12 176 VAL B O 1
ATOM 2703 N N . LEU B 1 177 ? 6.578 -30.266 -14.453 1 90.06 177 LEU B N 1
ATOM 2704 C CA . LEU B 1 177 ? 6.168 -29.828 -15.781 1 90.06 177 LEU B CA 1
ATOM 2705 C C . LEU B 1 177 ? 7.312 -29.109 -16.5 1 90.06 177 LEU B C 1
ATOM 2707 O O . LEU B 1 177 ? 7.992 -28.266 -15.898 1 90.06 177 LEU B O 1
ATOM 2711 N N . PRO B 1 178 ? 7.531 -29.547 -17.766 1 87.44 178 PRO B N 1
ATOM 2712 C CA . PRO B 1 178 ? 8.539 -28.781 -18.516 1 87.44 178 PRO B CA 1
ATOM 2713 C C . PRO B 1 178 ? 8.133 -27.328 -18.734 1 87.44 178 PRO B C 1
ATOM 2715 O O . PRO B 1 178 ? 6.953 -26.984 -18.625 1 87.44 178 PRO B O 1
ATOM 2718 N N . ALA B 1 179 ? 9.07 -26.516 -19.047 1 83 179 ALA B N 1
ATOM 2719 C CA . ALA B 1 179 ? 8.859 -25.078 -19.219 1 83 179 ALA B CA 1
ATOM 2720 C C . ALA B 1 179 ? 7.82 -24.797 -20.297 1 83 179 ALA B C 1
ATOM 2722 O O . ALA B 1 179 ? 7.074 -23.828 -20.219 1 83 179 ALA B O 1
ATOM 2723 N N . SER B 1 180 ? 7.762 -25.656 -21.297 1 82.44 180 SER B N 1
ATOM 2724 C CA . SER B 1 180 ? 6.832 -25.469 -22.406 1 82.44 180 SER B CA 1
ATOM 2725 C C . SER B 1 180 ? 5.383 -25.516 -21.922 1 82.44 180 SER B C 1
ATOM 2727 O O . SER B 1 180 ? 4.477 -25.078 -22.641 1 82.44 180 SER B O 1
ATOM 2729 N N . ALA B 1 181 ? 5.262 -25.938 -20.719 1 81.19 181 ALA B N 1
ATOM 2730 C CA . ALA B 1 181 ? 3.91 -26.078 -20.188 1 81.19 181 ALA B CA 1
ATOM 2731 C C . ALA B 1 181 ? 3.389 -24.75 -19.656 1 81.19 181 ALA B C 1
ATOM 2733 O O . ALA B 1 181 ? 2.189 -24.594 -19.406 1 81.19 181 ALA B O 1
ATOM 2734 N N . TRP B 1 182 ? 4.297 -23.766 -19.562 1 78.31 182 TRP B N 1
ATOM 2735 C CA . TRP B 1 182 ? 3.799 -22.531 -18.953 1 78.31 182 TRP B CA 1
ATOM 2736 C C . TRP B 1 182 ? 4.465 -21.312 -19.578 1 78.31 182 TRP B C 1
ATOM 2738 O O . TRP B 1 182 ? 4.152 -20.172 -19.203 1 78.31 182 TRP B O 1
ATOM 2748 N N . GLN B 1 183 ? 5.441 -21.422 -20.406 1 76.88 183 GLN B N 1
ATOM 2749 C CA . GLN B 1 183 ? 6.086 -20.281 -21.062 1 76.88 183 GLN B CA 1
ATOM 2750 C C . GLN B 1 183 ? 5.496 -20.047 -22.453 1 76.88 183 GLN B C 1
ATOM 2752 O O . GLN B 1 183 ? 5.039 -20.984 -23.109 1 76.88 183 GLN B O 1
#

Sequence (366 aa):
MPAGASLPTGHARLDALLPGGGWPEHALSEILHARDGVGELQLLMPTLARLTQAQRRVVLVGAPYVPYPQAWLAAAVDLRHLVLLQASGRDALWAAEQCLRSGSCAAVLCWPPQADDRALRRLQVAAESGQALGFAYRPLREAVNPSPAALRLCIETRPPRLRILKCRGGLAPATVLPASAWQMPAGASLPTGHARLDALLPGGGWPEHALSEILHARDGVGELQLLMPTLARLTQAQRRVVLVGAPYVPYPQAWLAAAVDLRHLVLLQASGRDALWAAEQCLRSGSCAAVLCWPPQADDRALRRLQVAAESGQALGFAYRPLREAVNPSPAALRLCIETRPPRLRILKCRGGLAPATVLPASAWQ

Foldseek 3Di:
DQQAAADAQQQQVVLVLARNRHHRWLFEEEEAEADAPPCSCLSRLQVQLVQVVVVFAEEEFQRPDDDDPVVSVVSNHDVVRYHYHHDAEPRRLVVLLCVLQVLRGQEYEYEHADDDQVSQVSNGVSSNNSRHYYYYYYYNVCLVPDHPTQWYWYADVVPGKIFTSHHHPDPSDRDIGHPVSRD/DQQAAADAQQQQVVLVLARNRHHRWLFEEEEAEADAPLCSCLSRLQVQLVQVVVVFAEEEFQRPDDDDPVVSVVSNHDVVRYYYHHDAEPRRLVVLLCVLQVLRGQEYEYEHDPDDQVSQVSNGVSSNNSRHYYYYYYYNVCLVPDHPTQWYWYADVVPGKIFTSHHHPDPSDRDIGHPVSRD